Protein 6ULP (pdb70)

Organism: Homo sapiens (NCBI:txid9606)

Radius of gyration: 22.01 Å; Cα contacts (8 Å, |Δi|>4): 225; chains: 3; bounding box: 67×39×40 Å

Sequence (229 aa):
KLSEHLRYCDSILREMLSKKHAAYAWPFYKPVDAEALELHDYHDIIKHPMDLSTVKRKMDGREYPDAQGFAADVRLMFSNCYKYNPPDHEVVAMARKLQDVFEMRFAKMPLSEHLRYCDSILREMLSKKHAAYAWPFYKPVDAEALELHDYHDIIKHPMDLSTVKRKMDGREYPDAQGFAADVRLMFSNCYKYNPPDHEVVAMARKLQDVFEMRFAKMPWQWKYGLKIC

Nearest PDB structures (foldseek):
  6ulp-assembly1_A  TM=1.009E+00  e=1.998E-18  Homo sapiens
  3s92-assembly1_A  TM=9.943E-01  e=1.664E-17  Homo sapiens
  7q5o-assembly1_A  TM=9.947E-01  e=6.896E-16  Homo sapiens
  4uyg-assembly2_C  TM=9.954E-01  e=1.223E-15  Homo sapiens
  8cv7-assembly1_A  TM=9.948E-01  e=1.452E-15  Homo sapiens

Foldseek 3Di:
DDDPQVVLVVVLLVVLPDPPLCVQQVVQADWDPCVVVVVVCLCVFLVDTAGSVNLVVCSVVVVDPGVVSSVVRLVSNLVSVPRPDDCPDVSNVSSVVSVVSSVVSNVPDD/DDPQVVLVVVLLPVLVDPPLCVLQVVQADWDDCVVVVPPCLCVFLVDTAGSPNLVCCSVVVVQPGVVSSVVRLVSNLVSQPRPDDCPDVNNVSSCVSVVSSCVSNVPGD/DQPVDDDDPD

Secondary structure (DSSP, 8-state):
---HHHHHHHHHHHHHTSGGGHHHHGGGSS---TTTTT-TTHHHH-SS---HHHHHHHHHTT---SHHHHHHHHHHHHHHHHHHS-TT-HHHHHHHHHHHHHHHHHHS--/--HHHHHHHHHHHHHTSSTTHHHHGGGSS---TTTTT-TTHHHH-SS---HHHHHHHHHTT--SSHHHHHHHHHHHHHHHHHHS-TTSHHHHHHHHHHHHHHHHHTS--/----------

B-factor: mean 110.06, std 27.24, range [65.99, 227.89]

GO terms:
  GO:0000785 chromatin (C, IDA)
  GO:0045944 positive regulation of transcription by RNA polymerase II (P, IDA)
  GO:0140566 histone reader activity (F, IDA)
  GO:0062072 histone H3K9me2/3 reader activity (F, IDA)
  GO:0035987 endodermal cell differentiation (P, IDA)
  GO:0140673 transcription elongation-coupled chromatin remodeling (P, IDA)
  GO:0106222 lncRNA binding (F, IDA)
  GO:0140017 histone H3K18cr reader activity (F, IDA)
  GO:0140019 histone H3K9cr reader activity (F, IDA)
  GO:0140038 histone H3K27cr reader activity (F, IDA)
  GO:0071168 protein localization to chromatin (P, IDA)
  GO:0140693 molecular condensate scaffold activity (F, IDA)
  GO:0005694 chromosome (C, EXP)
  GO:0005515 protein binding (F, IPI)
  GO:0005654 nucleoplasm (C, IDA)
  GO:0005634 nucleus (C, IDA)

Solvent-accessible surface area: 13464 Å² total

Structure (mmCIF, N/CA/C/O backbone):
data_6ULP
#
_entry.id   6ULP
#
_cell.length_a   97.568
_cell.length_b   97.568
_cell.length_c   77.748
_cell.angle_alpha   90.000
_cell.angle_beta   90.000
_cell.angle_gamma   90.000
#
_symmetry.space_group_name_H-M   'I 4'
#
loop_
_entity.id
_entity.type
_entity.pdbx_description
1 polymer 'Bromodomain-containing protein 3'
2 polymer 'Cyclic peptide 3.2_3'
#
loop_
_atom_site.group_PDB
_atom_site.id
_atom_site.type_symbol
_atom_site.label_atom_id
_atom_site.label_alt_id
_atom_site.label_comp_id
_atom_site.label_asym_id
_atom_site.label_entity_id
_atom_site.label_seq_id
_atom_site.pdbx_PDB_ins_code
_atom_site.Cartn_x
_atom_site.Cartn_y
_atom_site.Cartn_z
_atom_site.occupancy
_atom_site.B_iso_or_equiv
_atom_site.auth_seq_id
_atom_site.auth_comp_id
_atom_site.auth_asym_id
_atom_site.auth_atom_id
_atom_site.pdbx_PDB_model_num
ATOM 1 N N . LYS A 1 7 ? -15.15158 49.30949 22.36642 1.000 125.45225 307 LYS A N 1
ATOM 2 C CA . LYS A 1 7 ? -14.61025 49.86206 21.13067 1.000 131.31759 307 LYS A CA 1
ATOM 3 C C . LYS A 1 7 ? -14.92130 48.93798 19.95757 1.000 129.92245 307 LYS A C 1
ATOM 4 O O . LYS A 1 7 ? -15.16955 49.39656 18.84325 1.000 131.50468 307 LYS A O 1
ATOM 10 N N . LEU A 1 8 ? -14.90932 47.63396 20.21751 1.000 131.53692 308 LEU A N 1
ATOM 11 C CA . LEU A 1 8 ? -15.25385 46.62673 19.22539 1.000 127.26024 308 LEU A CA 1
ATOM 12 C C . LEU A 1 8 ? -16.61306 46.02352 19.55211 1.000 128.88337 308 LEU A C 1
ATOM 13 O O . LEU A 1 8 ? -16.90332 45.71282 20.71181 1.000 135.86650 308 LEU A O 1
ATOM 18 N N . SER A 1 9 ? -17.44501 45.86660 18.52503 1.000 119.63065 309 SER A N 1
ATOM 19 C CA . SER A 1 9 ? -18.74824 45.24477 18.69743 1.000 119.42636 309 SER A CA 1
ATOM 20 C C . SER A 1 9 ? -18.58950 43.77313 19.07657 1.000 122.10696 309 SER A C 1
ATOM 21 O O . SER A 1 9 ? -17.50876 43.18655 18.97068 1.000 120.48372 309 SER A O 1
ATOM 24 N N . GLU A 1 10 ? -19.69573 43.16857 19.51805 1.000 121.59280 310 GLU A N 1
ATOM 25 C CA . GLU A 1 10 ? -19.64450 41.77019 19.93260 1.000 126.70410 310 GLU A CA 1
ATOM 26 C C . GLU A 1 10 ? -19.31907 40.85689 18.75886 1.000 119.31000 310 GLU A C 1
ATOM 27 O O . GLU A 1 10 ? -18.57166 39.88308 18.90824 1.000 109.80682 310 GLU A O 1
ATOM 33 N N . HIS A 1 11 ? -19.87123 41.15634 17.58198 1.000 110.69272 311 HIS A N 1
ATOM 34 C CA . HIS A 1 11 ? -19.55336 40.37320 16.39385 1.000 118.04485 311 HIS A CA 1
ATOM 35 C C . HIS A 1 11 ? -18.07942 40.50711 16.03796 1.000 114.28208 311 HIS A C 1
ATOM 36 O O . HIS A 1 11 ? -17.39047 39.50898 15.79656 1.000 98.65490 311 HIS A O 1
ATOM 43 N N . LEU A 1 12 ? -17.57813 41.74306 15.99993 1.000 98.03263 312 LEU A N 1
ATOM 44 C CA . LEU A 1 12 ? -16.18813 41.97290 15.63187 1.000 94.70752 312 LEU A CA 1
ATOM 45 C C . LEU A 1 12 ? -15.21240 41.51502 16.70986 1.000 96.45062 312 LEU A C 1
ATOM 46 O O . LEU A 1 12 ? -14.04658 41.25519 16.39423 1.000 93.71015 312 LEU A O 1
ATOM 51 N N . ARG A 1 13 ? -15.64902 41.41899 17.96998 1.000 101.39657 313 ARG A N 1
ATOM 52 C CA . ARG A 1 13 ? -14.81965 40.76893 18.98155 1.000 103.91255 313 ARG A CA 1
ATOM 53 C C . ARG A 1 13 ? -14.53131 39.32598 18.59429 1.000 101.94080 313 ARG A C 1
ATOM 54 O O . ARG A 1 13 ? -13.38582 38.86524 18.66109 1.000 101.04491 313 ARG A O 1
ATOM 62 N N . TYR A 1 14 ? -15.57254 38.59365 18.19396 1.000 102.12626 314 TYR A N 1
ATOM 63 C CA . TYR A 1 14 ? -15.39059 37.21988 17.74518 1.000 112.70835 314 TYR A CA 1
ATOM 64 C C . TYR A 1 14 ? -14.53856 37.16205 16.48532 1.000 95.98974 314 TYR A C 1
ATOM 65 O O . TYR A 1 14 ? -13.77537 36.20866 16.29447 1.000 95.70208 314 TYR A O 1
ATOM 74 N N . CYS A 1 15 ? -14.65224 38.17173 15.61916 1.000 91.51669 315 CYS A N 1
ATOM 75 C CA . CYS A 1 15 ? -13.82611 38.21870 14.41713 1.000 86.34776 315 CYS A CA 1
ATOM 76 C C . CYS A 1 15 ? -12.34915 38.33543 14.77166 1.000 91.43930 315 CYS A C 1
ATOM 77 O O . CYS A 1 15 ? -11.50743 37.61942 14.21715 1.000 96.52148 315 CYS A O 1
ATOM 80 N N . ASP A 1 16 ? -12.01431 39.24530 15.69103 1.000 93.93214 316 ASP A N 1
ATOM 81 C CA . ASP A 1 16 ? -10.62332 39.39891 16.10487 1.000 96.38531 316 ASP A CA 1
ATOM 82 C C . AS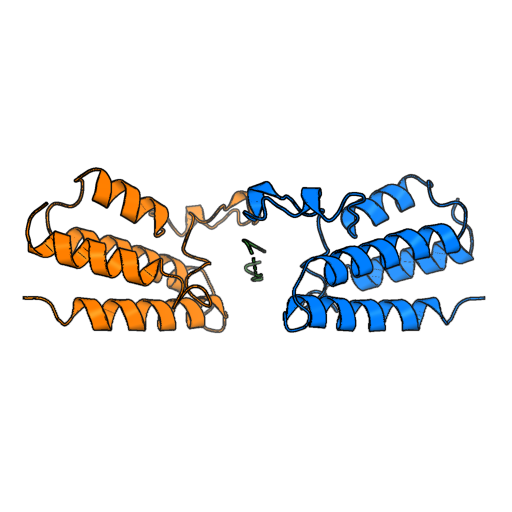P A 1 16 ? -10.09035 38.11825 16.73396 1.000 97.81325 316 ASP A C 1
ATOM 83 O O . ASP A 1 16 ? -8.92060 37.76468 16.54369 1.000 98.86581 316 ASP A O 1
ATOM 88 N N . SER A 1 17 ? -10.93209 37.41260 17.49400 1.000 103.26602 317 SER A N 1
ATOM 89 C CA . SER A 1 17 ? -10.52396 36.12419 18.04289 1.000 103.29235 317 SER A CA 1
ATOM 90 C C . SER A 1 17 ? -10.31145 35.09293 16.94319 1.000 90.82347 317 SER A C 1
ATOM 91 O O . SER A 1 17 ? -9.42483 34.23912 17.05781 1.000 90.60523 317 SER A O 1
ATOM 94 N N . ILE A 1 18 ? -11.10960 35.15753 15.87599 1.000 91.03638 318 ILE A N 1
ATOM 95 C CA . ILE A 1 18 ? -10.90027 34.27689 14.73087 1.000 92.66918 318 ILE A CA 1
ATOM 96 C C . ILE A 1 18 ? -9.59852 34.63160 14.02536 1.000 82.61664 318 ILE A C 1
ATOM 97 O O . ILE A 1 18 ? -8.80674 33.75313 13.66334 1.000 83.07651 318 ILE A O 1
ATOM 102 N N . LEU A 1 19 ? -9.36475 35.92724 13.81221 1.000 78.13098 319 LEU A N 1
ATOM 103 C CA . LEU A 1 19 ? -8.10837 36.37063 13.21846 1.000 84.60089 319 LEU A CA 1
ATOM 104 C C . LEU A 1 19 ? -6.91217 35.92761 14.05306 1.000 87.73048 319 LEU A C 1
ATOM 105 O O . LEU A 1 19 ? -5.85439 35.59050 13.50779 1.000 83.18831 319 LEU A O 1
ATOM 110 N N . ARG A 1 20 ? -7.06095 35.92448 15.37918 1.000 93.60334 320 ARG A N 1
ATOM 111 C CA . ARG A 1 20 ? -5.96553 35.51532 16.25221 1.000 100.53478 320 ARG A CA 1
ATOM 112 C C . ARG A 1 20 ? -5.62300 34.03940 16.08316 1.000 98.69036 320 ARG A C 1
ATOM 113 O O . ARG A 1 20 ? -4.44239 33.67329 16.04774 1.000 110.57261 320 ARG A O 1
ATOM 121 N N . GLU A 1 21 ? -6.63533 33.17510 15.98597 1.000 83.70266 321 GLU A N 1
ATOM 122 C CA . GLU A 1 21 ? -6.36301 31.74834 15.83875 1.000 93.46902 321 GLU A CA 1
ATOM 123 C C . GLU A 1 21 ? -5.68591 31.43875 14.50862 1.000 97.03047 321 GLU A C 1
ATOM 124 O O . GLU A 1 21 ? -4.78677 30.59244 14.44912 1.000 108.47320 321 GLU A O 1
ATOM 130 N N . MET A 1 22 ? -6.10070 32.10890 13.43113 1.000 102.76292 322 MET A N 1
ATOM 131 C CA . MET A 1 22 ? -5.48178 31.87060 12.13161 1.000 90.05972 322 MET A CA 1
ATOM 132 C C . MET A 1 22 ? -4.00552 32.24716 12.11347 1.000 91.18953 322 MET A C 1
ATOM 133 O O . MET A 1 22 ? -3.25594 31.72584 11.28083 1.000 100.96741 322 MET A O 1
ATOM 138 N N . LEU A 1 23 ? -3.57160 33.13704 13.00442 1.000 84.09300 323 LEU A N 1
ATOM 139 C CA . LEU A 1 23 ? -2.18347 33.57120 13.06558 1.000 98.68652 323 LEU A CA 1
ATOM 140 C C . LEU A 1 23 ? -1.39387 32.89183 14.17700 1.000 113.40615 323 LEU A C 1
ATOM 141 O O . LEU A 1 23 ? -0.24037 33.26226 14.41809 1.000 118.60499 323 LEU A O 1
ATOM 146 N N . SER A 1 24 ? -1.98099 31.91176 14.85547 1.000 119.79985 324 SER A N 1
ATOM 147 C CA . SER A 1 24 ? -1.31607 31.27692 15.97989 1.000 116.50997 324 SER A CA 1
ATOM 148 C C . SER A 1 24 ? -0.34371 30.20605 15.48748 1.000 124.61931 324 SER A C 1
ATOM 149 O O . SER A 1 24 ? -0.31484 29.84679 14.30779 1.000 118.96893 324 SER A O 1
ATOM 152 N N . LYS A 1 25 ? 0.47410 29.70254 16.41640 1.000 111.06805 325 LYS A N 1
ATOM 153 C CA . LYS A 1 25 ? 1.35683 28.57987 16.11746 1.000 114.73526 325 LYS A CA 1
ATOM 154 C C . LYS A 1 25 ? 0.58541 27.35633 15.64004 1.000 112.96439 325 LYS A C 1
ATOM 155 O O . LYS A 1 25 ? 1.16312 26.50045 14.96097 1.000 114.57499 325 LYS A O 1
ATOM 161 N N . LYS A 1 26 ? -0.69775 27.25193 15.99665 1.000 120.65155 326 LYS A N 1
ATOM 162 C CA . LYS A 1 26 ? -1.47392 26.04885 15.71155 1.000 123.41400 326 LYS A CA 1
ATOM 163 C C . LYS A 1 26 ? -1.51324 25.75200 14.21634 1.000 121.44391 326 LYS A C 1
ATOM 164 O O . LYS A 1 26 ? -1.24748 24.62291 13.78859 1.000 108.26714 326 LYS A O 1
ATOM 170 N N . HIS A 1 27 ? -1.84558 26.75570 13.40439 1.000 116.24673 327 HIS A N 1
ATOM 171 C CA . HIS A 1 27 ? -2.04470 26.57941 11.97181 1.000 111.18531 327 HIS A CA 1
ATOM 172 C C . HIS A 1 27 ? -0.85274 27.06349 11.15087 1.000 97.02943 327 HIS A C 1
ATOM 173 O O . HIS A 1 27 ? -0.98381 27.25944 9.93824 1.000 93.92889 327 HIS A O 1
ATOM 180 N N . ALA A 1 28 ? 0.30652 27.25338 11.78643 1.000 101.50234 328 ALA A N 1
ATOM 181 C CA . ALA A 1 28 ? 1.45983 27.83017 11.10288 1.000 102.58693 328 ALA A CA 1
ATOM 182 C C . ALA A 1 28 ? 1.96502 26.96820 9.95305 1.000 104.02157 328 ALA A C 1
ATOM 183 O O . ALA A 1 28 ? 2.64949 27.48580 9.06340 1.000 103.88231 328 ALA A O 1
ATOM 185 N N . ALA A 1 29 ? 1.65383 25.67036 9.94996 1.000 112.36094 329 ALA A N 1
ATOM 186 C CA . ALA A 1 29 ? 2.17371 24.79382 8.90615 1.000 108.72232 329 ALA A CA 1
ATOM 187 C C . ALA A 1 29 ? 1.61167 25.15109 7.53580 1.000 104.00270 329 ALA A C 1
ATOM 188 O O . ALA A 1 29 ? 2.28521 24.94588 6.52031 1.000 106.08562 329 ALA A O 1
ATOM 190 N N . TYR A 1 30 ? 0.39268 25.69144 7.48492 1.000 98.39961 330 TYR A N 1
ATOM 191 C CA . TYR A 1 30 ? -0.24589 26.03985 6.22415 1.000 94.43856 330 TYR A CA 1
ATOM 192 C C . TYR A 1 30 ? -0.70672 27.48868 6.13870 1.000 91.05411 330 TYR A C 1
ATOM 193 O O . TYR A 1 30 ? -1.17034 27.90286 5.06977 1.000 86.98917 330 TYR A O 1
ATOM 202 N N . ALA A 1 31 ? -0.59838 28.26678 7.21378 1.000 89.33360 331 ALA A N 1
ATOM 203 C CA . ALA A 1 31 ? -0.98992 29.67011 7.19984 1.000 85.80833 331 ALA A CA 1
ATOM 204 C C . ALA A 1 31 ? 0.13817 30.59776 6.76910 1.000 87.30212 331 ALA A C 1
ATOM 205 O O . ALA A 1 31 ? -0.12060 31.77268 6.48572 1.000 84.90608 331 ALA A O 1
ATOM 207 N N . TRP A 1 32 ? 1.37416 30.10199 6.72402 1.000 91.83153 332 TRP A N 1
ATOM 208 C CA . TRP A 1 32 ? 2.51316 30.96868 6.44251 1.000 108.68103 332 TRP A CA 1
ATOM 209 C C . TRP A 1 32 ? 2.48417 31.65883 5.07611 1.000 92.42218 332 TRP A C 1
ATOM 210 O O . TRP A 1 32 ? 3.04035 32.76712 4.98650 1.000 93.16245 332 TRP A O 1
ATOM 221 N N . PRO A 1 33 ? 1.90720 31.10295 4.00013 1.000 90.88006 333 PRO A N 1
ATOM 222 C CA . PRO A 1 33 ? 1.87691 31.87040 2.74389 1.000 97.36084 333 PRO A CA 1
ATOM 223 C C . PRO A 1 33 ? 1.08319 33.15297 2.85138 1.000 86.16142 333 PRO A C 1
ATOM 224 O O . PRO A 1 33 ? 1.31844 34.08313 2.07011 1.000 90.52336 333 PRO A O 1
ATOM 228 N N . PHE A 1 34 ? 0.14904 33.22830 3.79684 1.000 83.25683 334 PHE A N 1
ATOM 229 C CA . PHE A 1 34 ? -0.75477 34.35960 3.93786 1.000 84.93990 334 PHE A CA 1
ATOM 230 C C . PHE A 1 34 ? -0.41448 35.23960 5.13630 1.000 81.13895 334 PHE A C 1
ATOM 231 O O . PHE A 1 34 ? -1.24099 36.05573 5.55168 1.000 79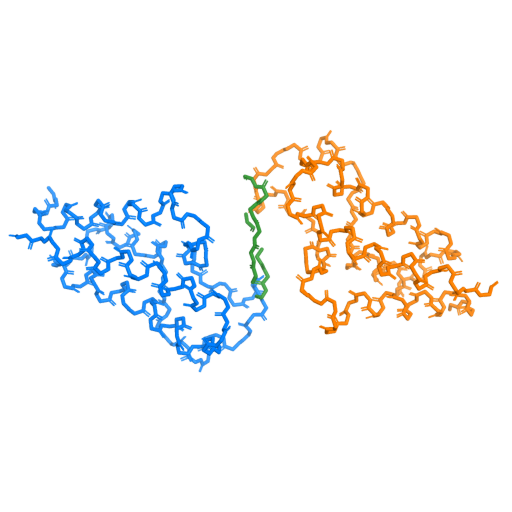.19383 334 PHE A O 1
ATOM 239 N N . TYR A 1 35 ? 0.78847 35.09977 5.69692 1.000 90.76304 335 TYR A N 1
ATOM 240 C CA . TYR A 1 35 ? 1.15462 35.91010 6.85521 1.000 86.69092 335 TYR A CA 1
ATOM 241 C C . TYR A 1 35 ? 1.40093 37.36194 6.46451 1.000 94.83241 335 TYR A C 1
ATOM 242 O O . TYR A 1 35 ? 0.86104 38.28178 7.08937 1.000 97.39080 335 TYR A O 1
ATOM 251 N N . LYS A 1 36 ? 2.20738 37.58744 5.43653 1.000 110.99605 336 LYS A N 1
ATOM 252 C CA . LYS A 1 36 ? 2.57325 38.91724 4.98124 1.000 90.65690 336 LYS A CA 1
ATOM 253 C C . LYS A 1 36 ? 2.02977 39.15902 3.57896 1.000 95.87933 336 LYS A C 1
ATOM 254 O O . LYS A 1 36 ? 1.70047 38.20666 2.86201 1.000 87.26045 336 LYS A O 1
ATOM 260 N N . PRO A 1 37 ? 1.90749 40.41949 3.15611 1.000 100.31883 337 PRO A N 1
ATOM 261 C CA . PRO A 1 37 ? 1.46709 40.68170 1.78221 1.000 91.64734 337 PRO A CA 1
ATOM 262 C C . PRO A 1 37 ? 2.47209 40.12904 0.78433 1.000 91.87621 337 PRO A C 1
ATOM 263 O O . PRO A 1 37 ? 3.67186 40.04777 1.05695 1.000 115.66732 337 PRO A O 1
ATOM 267 N N . VAL A 1 38 ? 1.96807 39.74453 -0.38537 1.000 91.05426 338 VAL A N 1
ATOM 268 C CA . VAL A 1 38 ? 2.82009 39.13514 -1.40195 1.000 94.50734 338 VAL A CA 1
ATOM 269 C C . VAL A 1 38 ? 3.78686 40.19172 -1.92786 1.000 99.23693 338 VAL A C 1
ATOM 270 O O . VAL A 1 38 ? 3.37579 41.17121 -2.55601 1.000 111.54615 338 VAL A O 1
ATOM 274 N N . ASP A 1 39 ? 5.07583 39.99206 -1.66616 1.000 105.88501 339 ASP A N 1
ATOM 275 C CA . ASP A 1 39 ? 6.13292 40.85860 -2.18017 1.000 122.49256 339 ASP A CA 1
ATOM 276 C C . ASP A 1 39 ? 6.55006 40.27151 -3.52195 1.000 122.50742 339 ASP A C 1
ATOM 277 O O . ASP A 1 39 ? 7.30281 39.29657 -3.57834 1.000 124.46426 339 ASP A O 1
ATOM 282 N N . ALA A 1 40 ? 6.04944 40.86271 -4.60932 1.000 120.13194 340 ALA A N 1
ATOM 283 C CA . ALA A 1 40 ? 6.27879 40.29583 -5.93415 1.000 123.29019 340 ALA A CA 1
ATOM 284 C C . ALA A 1 40 ? 7.75958 40.22538 -6.28332 1.000 134.13431 340 ALA A C 1
ATOM 285 O O . ALA A 1 40 ? 8.17830 39.32260 -7.01675 1.000 145.26729 340 ALA A O 1
ATOM 287 N N . GLU A 1 41 ? 8.56564 41.16079 -5.78029 1.000 126.63037 341 GLU A N 1
ATOM 288 C CA . GLU A 1 41 ? 9.99200 41.13664 -6.08590 1.000 142.22897 341 GLU A CA 1
ATOM 289 C C . GLU A 1 41 ? 10.76496 40.20321 -5.15758 1.000 140.33690 341 GLU A C 1
ATOM 290 O O . GLU A 1 41 ? 11.67733 39.50012 -5.60599 1.000 140.23424 341 GLU A O 1
ATOM 296 N N . ALA A 1 42 ? 10.42171 40.18176 -3.86562 1.000 139.35933 342 ALA A N 1
ATOM 297 C CA . ALA A 1 42 ? 11.14634 39.34490 -2.91206 1.000 143.10024 342 ALA A CA 1
ATOM 298 C C . ALA A 1 42 ? 10.94473 37.85168 -3.14623 1.000 150.17696 342 ALA A C 1
ATOM 299 O O . ALA A 1 42 ? 11.80300 37.05678 -2.74837 1.000 151.59999 342 ALA A O 1
ATOM 301 N N . LEU A 1 43 ? 9.84443 37.45135 -3.77969 1.000 142.90751 343 LEU A N 1
ATOM 302 C CA . LEU A 1 43 ? 9.58396 36.05140 -4.08946 1.000 136.52092 343 LEU A CA 1
ATOM 303 C C . LEU A 1 43 ? 9.77287 35.73273 -5.56434 1.000 149.92857 343 LEU A C 1
ATOM 304 O O . LEU A 1 43 ? 9.56210 34.58354 -5.96812 1.000 159.77158 343 LEU A O 1
ATOM 309 N N . GLU A 1 44 ? 10.15889 36.72117 -6.37220 1.000 154.85054 344 GLU A N 1
ATOM 310 C CA . GLU A 1 44 ? 10.39069 36.54894 -7.80663 1.000 158.53356 344 GLU A CA 1
ATOM 311 C C . GLU A 1 44 ? 9.13233 36.06089 -8.52029 1.000 153.88269 344 GLU A C 1
ATOM 312 O O . GLU A 1 44 ? 9.18616 35.19540 -9.39627 1.000 155.98449 344 GLU A O 1
ATOM 318 N N . LEU A 1 45 ? 7.98832 36.62446 -8.14106 1.000 151.29695 345 LEU A N 1
ATOM 319 C CA . LEU A 1 45 ? 6.72051 36.40208 -8.83068 1.000 150.84047 345 LEU A CA 1
ATOM 320 C C . LEU A 1 45 ? 6.34939 37.72640 -9.49282 1.000 158.77687 345 LEU A C 1
ATOM 321 O O . LEU A 1 45 ? 5.57494 38.52147 -8.95962 1.000 168.06584 345 LEU A O 1
ATOM 326 N N . HIS A 1 46 ? 6.91053 37.95296 -10.68108 1.000 155.04883 346 HIS A N 1
ATOM 327 C CA . HIS A 1 46 ? 6.78399 39.23490 -11.36356 1.000 136.49893 346 HIS A CA 1
ATOM 328 C C . HIS A 1 46 ? 5.40358 39.47194 -11.96310 1.000 133.71982 346 HIS A C 1
ATOM 329 O O . HIS A 1 46 ? 5.13251 40.58847 -12.41758 1.000 135.71418 346 HIS A O 1
ATOM 336 N N . ASP A 1 47 ? 4.53193 38.46591 -11.97770 1.000 130.15462 347 ASP A N 1
ATOM 337 C CA . ASP A 1 47 ? 3.22263 38.57553 -12.60611 1.000 135.14120 347 ASP A CA 1
ATOM 338 C C . ASP A 1 47 ? 2.07175 38.64291 -11.61156 1.000 128.40815 347 ASP A C 1
ATOM 339 O O . ASP A 1 47 ? 0.91193 38.68257 -12.03561 1.000 132.50895 347 ASP A O 1
ATOM 344 N N . TYR A 1 48 ? 2.35413 38.64264 -10.30646 1.000 116.04450 348 TYR A N 1
ATOM 345 C CA . TYR A 1 48 ? 1.28111 38.58751 -9.31753 1.000 111.95021 348 TYR A CA 1
ATOM 346 C C . TYR A 1 48 ? 0.36143 39.79933 -9.41781 1.000 107.74191 348 TYR A C 1
ATOM 347 O O . TYR A 1 48 ? -0.86039 39.67118 -9.28312 1.000 104.12563 348 TYR A O 1
ATOM 356 N N . HIS A 1 49 ? 0.92297 40.98106 -9.66299 1.000 111.25183 349 HIS A N 1
ATOM 357 C CA . HIS A 1 49 ? 0.12181 42.19493 -9.74262 1.000 113.15703 349 HIS A CA 1
ATOM 358 C C . HIS A 1 49 ? -0.46144 42.43700 -11.12763 1.000 115.34290 349 HIS A C 1
ATOM 359 O O . HIS A 1 49 ? -1.29037 43.34022 -11.28380 1.000 115.62062 349 HIS A O 1
ATOM 366 N N . ASP A 1 50 ? -0.05579 41.65862 -12.12999 1.000 119.46503 350 ASP A N 1
ATOM 367 C CA . ASP A 1 50 ? -0.69803 41.71026 -13.43570 1.000 133.11725 350 ASP A CA 1
ATOM 368 C C . ASP A 1 50 ? -1.96679 40.87296 -13.49408 1.000 132.22828 350 ASP A C 1
ATOM 369 O O . ASP A 1 50 ? -2.75186 41.02748 -14.43575 1.000 123.76158 350 ASP A O 1
ATOM 374 N N . ILE A 1 51 ? -2.18072 39.99526 -12.51279 1.000 137.36286 351 ILE A N 1
ATOM 375 C CA . ILE A 1 51 ? -3.36861 39.15966 -12.43920 1.000 142.84747 351 ILE A CA 1
ATOM 376 C C . ILE A 1 51 ? -4.17929 39.44748 -11.18291 1.000 127.63746 351 ILE A C 1
ATOM 377 O O . ILE A 1 51 ? -5.41506 39.46464 -11.22448 1.000 130.83991 351 ILE A O 1
ATOM 382 N N . ILE A 1 52 ? -3.50742 39.70257 -10.06465 1.000 101.65893 352 ILE A N 1
ATOM 383 C CA . ILE A 1 52 ? -4.15783 40.02134 -8.79996 1.000 96.30201 352 ILE A CA 1
ATOM 384 C C . ILE A 1 52 ? -4.06625 41.53300 -8.62851 1.000 97.72920 352 ILE A C 1
ATOM 385 O O . ILE A 1 52 ? -3.01443 42.06997 -8.27033 1.000 99.05725 352 ILE A O 1
ATOM 390 N N . LYS A 1 53 ? -5.17386 42.22454 -8.89055 1.000 98.14210 353 LYS A N 1
ATOM 391 C CA . LYS A 1 53 ? -5.21619 43.67827 -8.81908 1.000 111.29297 353 LYS A CA 1
ATOM 392 C C . LYS A 1 53 ? -5.68725 44.20258 -7.46835 1.000 104.34096 353 LYS A C 1
ATOM 393 O O . LYS A 1 53 ? -5.59401 45.41033 -7.22497 1.000 115.35594 353 LYS A O 1
ATOM 399 N N . HIS A 1 54 ? -6.18666 43.33582 -6.59000 1.000 98.64703 354 HIS A N 1
ATOM 400 C CA . HIS A 1 54 ? -6.58023 43.71232 -5.23264 1.000 97.29285 354 HIS A CA 1
ATOM 401 C C . HIS A 1 54 ? -5.91597 42.73447 -4.27248 1.000 85.15034 354 HIS A C 1
ATOM 402 O O . HIS A 1 54 ? -6.54987 41.78607 -3.79178 1.000 81.84651 354 HIS A O 1
ATOM 409 N N . PRO A 1 55 ? -4.63498 42.93565 -3.97088 1.000 86.45090 355 PRO A N 1
ATOM 410 C CA . PRO A 1 55 ? -3.94601 42.03112 -3.04489 1.000 84.10765 355 PRO A CA 1
ATOM 411 C C . PRO A 1 55 ? -4.47955 42.15347 -1.62766 1.000 81.20964 355 PRO A C 1
ATOM 412 O O . PRO A 1 55 ? -4.95497 43.20916 -1.20211 1.000 89.37168 355 PRO A O 1
ATOM 416 N N . MET A 1 56 ? -4.39536 41.04473 -0.89617 1.000 78.68464 356 MET A N 1
ATOM 417 C CA . MET A 1 56 ? -4.85735 40.99585 0.48228 1.000 76.52514 356 MET A CA 1
ATOM 418 C C . MET A 1 56 ? -4.14125 39.86174 1.19843 1.000 75.66849 356 MET A C 1
ATOM 419 O O . MET A 1 56 ? -3.9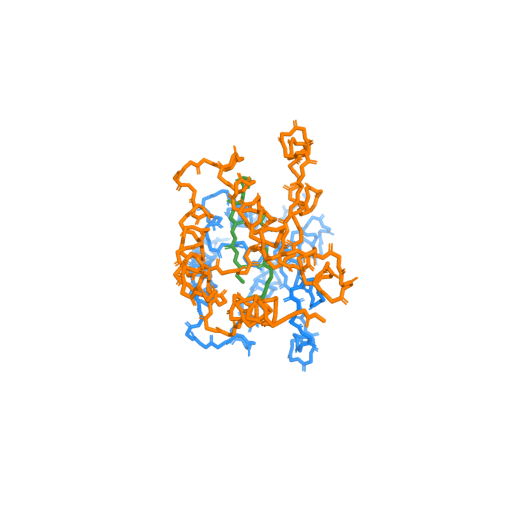1889 38.79814 0.61525 1.000 102.11113 356 MET A O 1
ATOM 424 N N . ASP A 1 57 ? -3.78454 40.09818 2.45911 1.000 75.94231 357 ASP A N 1
ATOM 425 C CA . ASP A 1 57 ? -3.14577 39.08244 3.28161 1.000 86.87682 357 ASP A CA 1
ATOM 426 C C . ASP A 1 57 ? -3.44206 39.37583 4.74473 1.000 84.35790 357 ASP A C 1
ATOM 427 O O . ASP A 1 57 ? -3.87722 40.47341 5.10161 1.000 88.90436 357 ASP A O 1
ATOM 432 N N . LEU A 1 58 ? -3.20124 38.36857 5.59052 1.000 80.99551 358 LEU A N 1
ATOM 433 C CA . LEU A 1 58 ? -3.56685 38.46760 7.00135 1.000 76.36182 358 LEU A CA 1
ATOM 434 C C . LEU A 1 58 ? -2.89450 39.65076 7.68596 1.000 91.95405 358 LEU A C 1
ATOM 435 O O . LEU A 1 58 ? -3.46736 40.23287 8.61456 1.000 97.71789 358 LEU A O 1
ATOM 440 N N . SER A 1 59 ? -1.68210 40.01264 7.25976 1.000 88.95118 359 SER A N 1
ATOM 441 C CA . SER A 1 59 ? -1.04161 41.21102 7.79389 1.000 85.36885 359 SER A CA 1
ATOM 442 C C . SER A 1 59 ? -1.88465 42.44785 7.51363 1.000 85.09435 359 SER A C 1
ATOM 443 O O . SER A 1 59 ? -2.11747 43.27322 8.40426 1.000 87.27891 359 SER A O 1
ATOM 446 N N . THR A 1 60 ? -2.34159 42.59513 6.26846 1.000 83.19935 360 THR A N 1
ATOM 447 C CA . THR A 1 60 ? -3.19160 43.72560 5.91181 1.000 83.94397 360 THR A CA 1
ATOM 448 C C . THR A 1 60 ? -4.51981 43.67955 6.65886 1.000 91.64322 360 THR A C 1
ATOM 449 O O . THR A 1 60 ? -5.06123 44.72287 7.04323 1.000 97.30860 360 THR A O 1
ATOM 453 N N . VAL A 1 61 ? -5.05437 42.47709 6.88446 1.000 85.49197 361 VAL A N 1
ATOM 454 C CA . VAL A 1 61 ? -6.36230 42.35363 7.52185 1.000 82.02561 361 VAL A CA 1
ATOM 455 C C . VAL A 1 61 ? -6.29700 42.76436 8.98881 1.000 94.81971 361 VAL A C 1
ATOM 456 O O . VAL A 1 61 ? -7.20273 43.43715 9.49632 1.000 82.25800 361 VAL A O 1
ATOM 460 N N . LYS A 1 62 ? -5.23229 42.37479 9.69545 1.000 82.55587 362 LYS A N 1
ATOM 461 C CA . LYS A 1 62 ? -5.11936 42.75651 11.10046 1.000 86.19246 362 LYS A CA 1
ATOM 462 C C . LYS A 1 62 ? -4.90704 44.25699 11.24801 1.000 96.64426 362 LYS A C 1
ATOM 463 O O . LYS A 1 62 ? -5.41216 44.87148 12.19495 1.000 101.10184 362 LYS A O 1
ATOM 469 N N . ARG A 1 63 ? -4.15569 44.86073 10.32495 1.000 94.77276 363 ARG A N 1
ATOM 470 C CA . ARG A 1 63 ? -3.96013 46.30581 10.35671 1.000 96.85895 363 ARG A CA 1
ATOM 471 C C . ARG A 1 63 ? -5.28496 47.04284 10.20293 1.000 105.56612 363 ARG A C 1
ATOM 472 O O . ARG A 1 63 ? -5.53593 48.03568 10.89626 1.000 125.44649 363 ARG A O 1
ATOM 480 N N . LYS A 1 64 ? -6.14602 46.57280 9.29690 1.000 108.91817 364 LYS A N 1
ATOM 481 C CA . LYS A 1 64 ? -7.45109 47.20145 9.12350 1.000 107.46273 364 LYS A CA 1
ATOM 482 C C . LYS A 1 64 ? -8.35621 46.95809 10.32509 1.000 103.13049 364 LYS A C 1
ATOM 483 O O . LYS A 1 64 ? -9.18726 47.81176 10.65555 1.000 105.63673 364 LYS A O 1
ATOM 489 N N . MET A 1 65 ? -8.21160 45.80826 10.98793 1.000 90.93601 365 MET A N 1
ATOM 490 C CA . MET A 1 65 ? -9.01396 45.52646 12.17465 1.000 95.84128 365 MET A CA 1
ATOM 491 C C . MET A 1 65 ? -8.60721 46.42185 13.33843 1.000 111.65932 365 MET A C 1
ATOM 492 O O . MET A 1 65 ? -9.46154 47.02075 14.00242 1.000 126.41195 365 MET A O 1
ATOM 497 N N . ASP A 1 66 ? -7.30215 46.52163 13.60450 1.000 108.54874 366 ASP A N 1
ATOM 498 C CA . ASP A 1 66 ? -6.83577 47.38843 14.68098 1.000 105.91967 366 ASP A CA 1
ATOM 499 C C . ASP A 1 66 ? -7.08127 48.85553 14.36224 1.000 118.16405 366 ASP A C 1
ATOM 500 O O . ASP A 1 66 ? -7.26078 49.66468 15.27875 1.000 133.61925 366 ASP A O 1
ATOM 505 N N . GLY A 1 67 ? -7.09026 49.21742 13.08284 1.000 119.65790 367 GLY A N 1
ATOM 506 C CA . GLY A 1 67 ? -7.46584 50.55559 12.68571 1.000 111.02624 367 GLY A CA 1
ATOM 507 C C . GLY A 1 67 ? -8.94940 50.83134 12.73414 1.000 111.81298 367 GLY A C 1
ATOM 508 O O . GLY A 1 67 ? -9.38181 51.91785 12.33874 1.000 115.37225 367 GLY A O 1
ATOM 509 N N . ARG A 1 68 ? -9.74032 49.86531 13.21123 1.000 109.19509 368 ARG A N 1
ATOM 510 C CA . ARG A 1 68 ? -11.19241 49.99473 13.33413 1.000 110.30711 368 ARG A CA 1
ATOM 511 C C . ARG A 1 68 ? -11.84425 50.35713 12.00354 1.000 108.52396 368 ARG A C 1
ATOM 512 O O . ARG A 1 68 ? -12.83621 51.08843 11.96185 1.000 118.13997 368 ARG A O 1
ATOM 520 N N . GLU A 1 69 ? -11.29224 49.84175 10.90853 1.000 103.67863 369 GLU A N 1
ATOM 521 C CA . GLU A 1 69 ? -11.77520 50.15450 9.57276 1.000 102.50743 369 GLU A CA 1
ATOM 522 C C . GLU A 1 69 ? -12.86150 49.20188 9.09844 1.000 98.60745 369 GLU A C 1
ATOM 523 O O . GLU A 1 69 ? -13.46479 49.44987 8.04926 1.000 105.13100 369 GLU A O 1
ATOM 529 N N . TYR A 1 70 ? -13.12266 48.12676 9.83892 1.000 96.09601 370 TYR A N 1
ATOM 530 C CA . TYR A 1 70 ? -14.17313 47.18601 9.47781 1.000 95.23239 370 TYR A CA 1
ATOM 531 C C . TYR A 1 70 ? -15.47773 47.58877 10.14872 1.000 102.00035 370 TYR A C 1
ATOM 532 O O . TYR A 1 70 ? -15.55017 47.58569 11.38468 1.000 109.89448 370 TYR A O 1
ATOM 541 N N . PRO A 1 71 ? -16.51975 47.93749 9.39156 1.000 104.71809 371 PRO A N 1
ATOM 542 C CA . PRO A 1 71 ? -17.78875 48.33037 10.01876 1.000 116.41147 371 PRO A CA 1
ATOM 543 C C . PRO A 1 71 ? -18.54193 47.15041 10.61434 1.000 124.54305 371 PRO A C 1
ATOM 544 O O . PRO A 1 71 ? -19.00180 47.21114 11.75895 1.000 130.48692 371 PRO A O 1
ATOM 548 N N . ASP A 1 72 ? -18.67266 46.07239 9.84551 1.000 124.38460 372 ASP A N 1
ATOM 549 C CA . ASP A 1 72 ? -19.39345 44.88144 10.26459 1.000 107.88912 372 ASP A CA 1
ATOM 550 C C . ASP A 1 72 ? -18.54585 43.64986 9.98249 1.000 99.87192 372 ASP A C 1
ATOM 551 O O . ASP A 1 72 ? -17.47126 43.72708 9.38093 1.000 105.74592 372 ASP A O 1
ATOM 556 N N . ALA A 1 73 ? -19.04628 42.49845 10.43319 1.000 91.13941 373 ALA A N 1
ATOM 557 C CA . ALA A 1 73 ? -18.36677 41.23703 10.16412 1.000 83.53118 373 ALA A CA 1
ATOM 558 C C . ALA A 1 73 ? -18.35216 40.89904 8.67948 1.000 85.46147 373 ALA A C 1
ATOM 559 O O . ALA A 1 73 ? -17.47687 40.14857 8.23333 1.000 77.05941 373 ALA A O 1
ATOM 561 N N . GLN A 1 74 ? -19.31122 41.42239 7.91115 1.000 93.49373 374 GLN A N 1
ATOM 562 C CA . GLN A 1 74 ? -19.35777 41.12830 6.48182 1.000 87.78444 374 GLN A CA 1
ATOM 563 C C . GLN A 1 74 ? -18.13623 41.68867 5.76244 1.000 92.73273 374 GLN A C 1
ATOM 564 O O . GLN A 1 74 ? -17.53062 41.00850 4.92418 1.000 90.46401 374 GLN A O 1
ATOM 570 N N . GLY A 1 75 ? -17.76662 42.93394 6.06948 1.000 92.16564 375 GLY A N 1
ATOM 571 C CA . GLY A 1 75 ? -16.57664 43.51455 5.47310 1.000 80.41495 375 GLY A CA 1
ATOM 572 C C . GLY A 1 75 ? -15.30846 42.77516 5.84597 1.000 77.35256 375 GLY A C 1
ATOM 573 O O . GLY A 1 75 ? -14.36341 42.71485 5.05444 1.000 98.36423 375 GLY A O 1
ATOM 574 N N . PHE A 1 76 ? -15.26786 42.20288 7.05082 1.000 77.03222 376 PHE A N 1
ATOM 575 C CA . PHE A 1 76 ? -14.11415 41.40868 7.46012 1.000 76.49177 376 PHE A CA 1
ATOM 576 C C . PHE A 1 76 ? -14.04937 40.10507 6.67532 1.000 74.55198 376 PHE A C 1
ATOM 577 O O . PHE A 1 76 ? -12.98025 39.70373 6.20162 1.000 78.11031 376 PHE A O 1
ATOM 585 N N . ALA A 1 77 ? -15.18929 39.42587 6.53461 1.000 71.48609 377 ALA A N 1
ATOM 586 C CA . ALA A 1 77 ? -15.22658 38.19158 5.76013 1.000 69.37212 377 ALA A CA 1
ATOM 587 C C . ALA A 1 77 ? -14.88749 38.43603 4.29563 1.000 68.81136 377 ALA A C 1
ATOM 588 O O . ALA A 1 77 ? -14.38864 37.53337 3.61360 1.000 73.42682 377 ALA A O 1
ATOM 590 N N . ALA A 1 78 ? -15.17049 39.63747 3.79050 1.000 73.71908 378 ALA A N 1
ATOM 591 C CA . ALA A 1 78 ? -14.87023 39.94793 2.39754 1.000 70.99099 378 ALA A CA 1
ATOM 592 C C . ALA A 1 78 ? -13.37026 39.93017 2.12774 1.000 70.07122 378 ALA A C 1
ATOM 593 O O . ALA A 1 78 ? -12.92387 39.39596 1.10599 1.000 78.84354 378 ALA A O 1
ATOM 595 N N . ASP A 1 79 ? -12.57417 40.50892 3.03010 1.000 70.38036 379 ASP A N 1
ATOM 596 C CA . ASP A 1 79 ? -11.13755 40.60024 2.78521 1.000 70.32888 379 ASP A CA 1
ATOM 597 C C . ASP A 1 79 ? -10.44501 39.25089 2.93686 1.000 83.20363 379 ASP A C 1
ATOM 598 O O . ASP A 1 79 ? -9.51069 38.94432 2.18746 1.000 90.56709 379 ASP A O 1
ATOM 603 N N . VAL A 1 80 ? -10.87436 38.43364 3.90019 1.000 67.48980 380 VAL A N 1
ATOM 604 C CA . VAL A 1 80 ? -10.25910 37.11905 4.06024 1.000 84.67404 380 VAL A CA 1
ATOM 605 C C . VAL A 1 80 ? -10.62496 36.21206 2.89265 1.000 65.98984 380 VAL A C 1
ATOM 606 O O . VAL A 1 80 ? -9.79792 35.42162 2.42211 1.000 79.42831 380 VAL A O 1
ATOM 610 N N . ARG A 1 81 ? -11.86736 36.30009 2.41047 1.000 65.99826 381 ARG A N 1
ATOM 611 C CA . ARG A 1 81 ? -12.24828 35.51248 1.24293 1.000 66.29915 381 ARG A CA 1
ATOM 612 C C . ARG A 1 81 ? -11.59463 36.04497 -0.02531 1.000 73.47010 381 ARG A C 1
ATOM 613 O O . ARG A 1 81 ? -11.27813 35.26579 -0.93135 1.000 68.44600 381 ARG A O 1
ATOM 621 N N . LEU A 1 82 ? -11.39960 37.36269 -0.11584 1.000 80.80186 382 LEU A N 1
ATOM 622 C CA . LEU A 1 82 ? -10.61079 37.91782 -1.21082 1.000 70.30674 382 LEU A CA 1
ATOM 623 C C . LEU A 1 82 ? -9.18733 37.37628 -1.18378 1.000 78.03785 382 LEU A C 1
ATOM 624 O O . LEU A 1 82 ? -8.59991 37.09143 -2.23424 1.000 76.72793 382 LEU A O 1
ATOM 629 N N . MET A 1 83 ? -8.61636 37.23887 0.01477 1.000 70.16273 383 MET A N 1
ATOM 630 C CA . MET A 1 83 ? -7.26576 36.70506 0.15617 1.000 70.01095 383 MET A CA 1
ATOM 631 C C . MET A 1 83 ? -7.16322 35.29723 -0.41819 1.000 77.38562 383 MET A C 1
ATOM 632 O O . MET A 1 83 ? -6.23505 34.98787 -1.17445 1.000 84.57071 383 MET A O 1
ATOM 637 N N . PHE A 1 84 ? -8.11142 34.42697 -0.06511 1.000 69.09033 384 PHE A N 1
ATOM 638 C CA . PHE A 1 84 ? -8.10765 33.06953 -0.59986 1.000 70.10680 384 PHE A CA 1
ATOM 639 C C . PHE A 1 84 ? -8.39922 33.06162 -2.09446 1.000 80.84928 384 PHE A C 1
ATOM 640 O O . PHE A 1 84 ? -7.83283 32.25179 -2.83689 1.000 74.41159 384 PHE A O 1
ATOM 648 N N . SER A 1 85 ? -9.28167 33.95277 -2.55324 1.000 82.23342 385 SER A N 1
ATOM 649 C CA . SER A 1 85 ? -9.59012 34.02021 -3.97746 1.000 74.35284 385 SER A CA 1
ATOM 650 C C . SER A 1 85 ? -8.36849 34.43677 -4.78411 1.000 76.98109 385 SER A C 1
ATOM 651 O O . SER A 1 85 ? -8.15788 33.94971 -5.90081 1.000 90.04947 385 SER A O 1
ATOM 654 N N . ASN A 1 86 ? -7.55206 35.34001 -4.23523 1.000 88.07775 386 ASN A N 1
ATOM 655 C CA . ASN A 1 86 ? -6.30509 35.70770 -4.89778 1.000 79.37835 386 ASN A CA 1
ATOM 656 C C . ASN A 1 86 ? -5.37890 34.50496 -5.01944 1.000 89.68459 386 ASN A C 1
ATOM 657 O O . ASN A 1 86 ? -4.72119 34.31681 -6.04985 1.000 87.95343 386 ASN A O 1
ATOM 662 N N . CYS A 1 87 ? -5.31128 33.68233 -3.97059 1.000 93.81978 387 CYS A N 1
ATOM 663 C CA . CYS A 1 87 ? -4.46563 32.49494 -4.01105 1.000 84.27928 387 CYS A CA 1
ATOM 664 C C . CYS A 1 87 ? -4.98172 31.48579 -5.02931 1.000 84.12134 387 CYS A C 1
ATOM 665 O O . CYS A 1 87 ? -4.19351 30.87308 -5.75892 1.000 102.86597 387 CYS A O 1
ATOM 668 N N . TYR A 1 88 ? -6.30234 31.29478 -5.08868 1.000 88.64311 388 TYR A N 1
ATOM 669 C CA . TYR A 1 88 ? -6.87250 30.34167 -6.03569 1.000 84.69641 388 TYR A CA 1
ATOM 670 C C . TYR A 1 88 ? -6.78683 30.84615 -7.47001 1.000 88.46565 388 TYR A C 1
ATOM 671 O O . TYR A 1 88 ? -6.64633 30.04398 -8.39966 1.000 95.81508 388 TYR A O 1
ATOM 680 N N . LYS A 1 89 ? -6.86989 32.16225 -7.66990 1.000 87.72026 389 LYS A N 1
ATOM 681 C CA . LYS A 1 89 ? -6.90052 32.71777 -9.01765 1.000 91.85472 389 LYS A CA 1
ATOM 682 C C . LYS A 1 89 ? -5.52824 32.68780 -9.67704 1.000 102.25717 389 LYS A C 1
ATOM 683 O O . LYS A 1 89 ? -5.43677 32.56205 -10.90316 1.000 116.78193 389 LYS A O 1
ATOM 689 N N . TYR A 1 90 ? -4.46030 32.78604 -8.88649 1.000 96.98671 390 TYR A N 1
ATOM 690 C CA . TYR A 1 90 ? -3.10103 32.90784 -9.39805 1.000 103.33469 390 TYR A CA 1
ATOM 691 C C . TYR A 1 90 ? -2.36590 31.57349 -9.46509 1.000 102.53477 390 TYR A C 1
ATOM 692 O O . TYR A 1 90 ? -1.76250 31.25265 -10.49174 1.000 108.30990 390 TYR A O 1
ATOM 701 N N . ASN A 1 91 ? -2.40278 30.78576 -8.39159 1.000 99.59791 391 ASN A N 1
ATOM 702 C CA . ASN A 1 91 ? -1.64991 29.54030 -8.33964 1.000 106.09522 391 ASN A CA 1
ATOM 703 C C . ASN A 1 91 ? -2.36485 28.42800 -9.11009 1.000 106.05021 391 ASN A C 1
ATOM 704 O O . ASN A 1 91 ? -3.58744 28.45736 -9.26819 1.000 103.77593 391 ASN A O 1
ATOM 709 N N . PRO A 1 92 ? -1.61553 27.44058 -9.61178 1.000 111.84515 392 PRO A N 1
ATOM 710 C CA . PRO A 1 92 ? -2.26139 26.29740 -10.25495 1.000 118.77141 392 PRO A CA 1
ATOM 711 C C . PRO A 1 92 ? -3.07283 25.51037 -9.24409 1.000 111.47945 392 PRO A C 1
ATOM 712 O O . PRO A 1 92 ? -2.77786 25.53301 -8.03712 1.000 107.87446 392 PRO A O 1
ATOM 716 N N . PRO A 1 93 ? -4.11097 24.79493 -9.69004 1.000 112.73061 393 PRO A N 1
ATOM 717 C CA . PRO A 1 93 ? -4.97415 24.09294 -8.72623 1.000 109.35680 393 PRO A CA 1
ATOM 718 C C . PRO A 1 93 ? -4.26550 23.00109 -7.94303 1.000 111.46772 393 PRO A C 1
ATOM 719 O O . PRO A 1 93 ? -4.67596 22.70001 -6.81503 1.000 107.94074 393 PRO A O 1
ATOM 723 N N . ASP A 1 94 ? -3.22115 22.39525 -8.50115 1.000 122.54838 394 ASP A N 1
ATOM 724 C CA . ASP A 1 94 ? -2.52159 21.29241 -7.85402 1.000 130.97190 394 ASP A CA 1
ATOM 725 C C . ASP A 1 94 ? -1.39832 21.74024 -6.92599 1.000 134.90923 394 ASP A C 1
ATOM 726 O O . ASP A 1 94 ? -0.70322 20.88411 -6.36859 1.000 134.28804 394 ASP A O 1
ATOM 731 N N . HIS A 1 95 ? -1.19790 23.04246 -6.74234 1.000 133.67369 395 HIS A N 1
ATOM 732 C CA . HIS A 1 95 ? -0.11629 23.50357 -5.88354 1.000 125.07134 395 HIS A CA 1
ATOM 733 C C . HIS A 1 95 ? -0.42741 23.20986 -4.42002 1.000 123.79736 395 HIS A C 1
ATOM 734 O O . HIS A 1 95 ? -1.58375 23.22520 -3.98880 1.000 124.70225 395 HIS A O 1
ATOM 741 N N . GLU A 1 96 ? 0.63037 22.93339 -3.65282 1.000 116.24104 396 GLU A N 1
ATOM 742 C CA . GLU A 1 96 ? 0.45514 22.61750 -2.24021 1.000 116.25539 396 GLU A CA 1
ATOM 743 C C . GLU A 1 96 ? 0.01090 23.83616 -1.44031 1.000 115.03432 396 GLU A C 1
ATOM 744 O O . GLU A 1 96 ? -0.66379 23.68733 -0.41563 1.000 119.20476 396 GLU A O 1
ATOM 750 N N . VAL A 1 97 ? 0.37068 25.04260 -1.88812 1.000 102.82374 397 VAL A N 1
ATOM 751 C CA . VAL A 1 97 ? -0.11111 26.24828 -1.22114 1.000 97.10233 397 VAL A CA 1
ATOM 752 C C . VAL A 1 97 ? -1.61781 26.38846 -1.39516 1.000 97.69917 397 VAL A C 1
ATOM 753 O O . VAL A 1 97 ? -2.30442 26.92091 -0.51350 1.000 88.45563 397 VAL A O 1
ATOM 757 N N . VAL A 1 98 ? -2.15705 25.92544 -2.52679 1.000 94.23174 398 VAL A N 1
ATOM 758 C CA . VAL A 1 98 ? -3.60423 25.93717 -2.71502 1.000 91.03229 398 VAL A CA 1
ATOM 759 C C . VAL A 1 98 ? -4.26646 25.00063 -1.71427 1.000 90.23593 398 VAL A C 1
ATOM 760 O O . VAL A 1 98 ? -5.31242 25.32184 -1.13674 1.000 91.93676 398 VAL A O 1
ATOM 764 N N . ALA A 1 99 ? -3.66459 23.83026 -1.48790 1.000 94.51625 399 ALA A N 1
ATOM 765 C CA . ALA A 1 99 ? -4.14037 22.95033 -0.42725 1.000 106.13839 399 ALA A CA 1
ATOM 766 C C . ALA A 1 99 ? -3.99148 23.61385 0.93467 1.000 101.01760 399 ALA A C 1
ATOM 767 O O . ALA A 1 99 ? -4.78844 23.35660 1.84464 1.000 95.70621 399 ALA A O 1
ATOM 769 N N . MET A 1 100 ? -2.97802 24.46993 1.09122 1.000 102.05074 400 MET A N 1
ATOM 770 C CA . MET A 1 100 ? -2.81918 25.21010 2.33730 1.000 92.57345 400 MET A CA 1
ATOM 771 C C . MET A 1 100 ? -3.88149 26.29350 2.46188 1.000 83.74169 400 MET A C 1
ATOM 772 O O . MET A 1 100 ? -4.39691 26.54317 3.55754 1.000 85.16393 400 MET A O 1
ATOM 777 N N . ALA A 1 101 ? -4.21787 26.95061 1.34959 1.000 82.17007 401 ALA A N 1
ATOM 778 C CA . ALA A 1 101 ? -5.31833 27.90755 1.36314 1.000 80.68261 401 ALA A CA 1
ATOM 779 C C . ALA A 1 101 ? -6.63269 27.21420 1.69161 1.000 77.01637 401 ALA A C 1
ATOM 780 O O . ALA A 1 101 ? -7.44251 27.73125 2.47023 1.000 79.62352 401 ALA A O 1
ATOM 782 N N . ARG A 1 102 ? -6.86378 26.04560 1.09102 1.000 79.56141 402 ARG A N 1
ATOM 783 C CA . ARG A 1 102 ? -8.06561 25.27107 1.37821 1.000 79.46562 402 ARG A CA 1
ATOM 784 C C . ARG A 1 102 ? -8.11192 24.86466 2.84551 1.000 79.64364 402 ARG A C 1
ATOM 785 O O . ARG A 1 102 ? -9.13443 25.03569 3.51947 1.000 87.85738 402 ARG A O 1
ATOM 793 N N . LYS A 1 103 ? -7.00301 24.32126 3.35702 1.000 87.79425 403 LYS A N 1
ATOM 794 C CA . LYS A 1 103 ? -6.95335 23.90169 4.75345 1.000 95.47038 403 LYS A CA 1
ATOM 795 C C . LYS A 1 103 ? -7.12602 25.07874 5.70377 1.000 81.42176 403 LYS A C 1
ATOM 796 O O . LYS A 1 103 ? -7.70912 24.92281 6.78187 1.000 81.59564 403 LYS A O 1
ATOM 802 N N . LEU A 1 104 ? -6.63455 26.25999 5.32787 1.000 78.61662 404 LEU A N 1
ATOM 803 C CA . LEU A 1 104 ? -6.80015 27.42640 6.18763 1.000 81.05730 404 LEU A CA 1
ATOM 804 C C . LEU A 1 104 ? -8.20213 28.01488 6.07137 1.000 75.48611 404 LEU A C 1
ATOM 805 O O . LEU A 1 104 ? -8.78278 28.43763 7.07713 1.000 72.91353 404 LEU A O 1
ATOM 810 N N . GLN A 1 105 ? -8.75852 28.05960 4.85723 1.000 72.22610 405 GLN A N 1
ATOM 811 C CA . GLN A 1 105 ? -10.12139 28.55673 4.69198 1.000 70.22860 405 GLN A CA 1
ATOM 812 C C . GLN A 1 105 ? -11.13180 27.64441 5.37409 1.000 82.71578 405 GLN A C 1
ATOM 813 O O . GLN A 1 105 ? -12.10520 28.12346 5.96824 1.000 73.63847 405 GLN A O 1
ATOM 819 N N . ASP A 1 106 ? -10.92116 26.32733 5.29596 1.000 79.76821 406 ASP A N 1
ATOM 820 C CA . ASP A 1 106 ? -11.78729 25.39755 6.01350 1.000 98.72564 406 ASP A CA 1
ATOM 821 C C . ASP A 1 106 ? -11.78217 25.68256 7.50827 1.000 91.93468 406 ASP A C 1
ATOM 822 O O . ASP A 1 106 ? -12.79527 25.47372 8.18649 1.000 77.02812 406 ASP A O 1
ATOM 827 N N . VAL A 1 107 ? -10.65186 26.15461 8.03656 1.000 83.63825 407 VAL A N 1
ATOM 828 C CA . VAL A 1 107 ? -10.60353 26.58278 9.42940 1.000 83.50378 407 VAL A CA 1
ATOM 829 C C . VAL A 1 107 ? -11.41225 27.86048 9.61912 1.000 82.22771 407 VAL A C 1
ATOM 830 O O . VAL A 1 107 ? -12.16989 27.99380 10.58792 1.000 76.30541 407 VAL A O 1
ATOM 834 N N . PHE A 1 108 ? -11.26755 28.81772 8.69901 1.000 80.31177 408 PHE A N 1
ATOM 835 C CA . PHE A 1 108 ? -11.97664 30.08836 8.82567 1.000 70.85583 408 PHE A CA 1
ATOM 836 C C . PHE A 1 108 ? -13.48592 29.89569 8.74363 1.000 70.84247 408 PHE A C 1
ATOM 837 O O . PHE A 1 108 ? -14.23084 30.37139 9.60784 1.000 71.85536 408 PHE A O 1
ATOM 845 N N . GLU A 1 109 ? -13.95540 29.21277 7.69492 1.000 71.60511 409 GLU A N 1
ATOM 846 C CA . GLU A 1 109 ? -15.39128 29.04530 7.48756 1.000 74.14196 409 GLU A CA 1
ATOM 847 C C . GLU A 1 109 ? -16.06214 28.35410 8.66708 1.000 80.32457 409 GLU A C 1
ATOM 848 O O . GLU A 1 109 ? -17.24023 28.60690 8.94386 1.000 90.20359 409 GLU A O 1
ATOM 854 N N . MET A 1 110 ? -15.33694 27.48133 9.36760 1.000 75.26206 410 MET A N 1
ATOM 855 C CA . MET A 1 110 ? -15.91350 26.77429 10.50609 1.000 78.57534 410 MET A CA 1
ATOM 856 C C . MET A 1 110 ? -16.24606 27.73225 11.64453 1.000 79.58860 410 MET A C 1
ATOM 857 O O . MET A 1 110 ? -17.40043 27.82374 12.07804 1.000 99.83398 410 MET A O 1
ATOM 862 N N . ARG A 1 111 ? -15.24317 28.45867 12.14400 1.000 79.20026 411 ARG A N 1
ATOM 863 C CA . ARG A 1 111 ? -15.47817 29.35194 13.27407 1.000 90.80056 411 ARG A CA 1
ATOM 864 C C . ARG A 1 111 ? -16.33351 30.55172 12.88835 1.000 79.65782 411 ARG A C 1
ATOM 865 O O . ARG A 1 111 ? -17.05961 31.08752 13.73363 1.000 94.99630 411 ARG A O 1
ATOM 873 N N . PHE A 1 112 ? -16.26289 30.99196 11.63065 1.000 78.29745 412 PHE A N 1
ATOM 874 C CA . PHE A 1 112 ? -17.07193 32.13233 11.21219 1.000 82.32239 412 PHE A CA 1
ATOM 875 C C . PHE A 1 112 ? -18.55296 31.77880 11.17972 1.000 86.13811 412 PHE A C 1
ATOM 876 O O . PHE A 1 112 ? -19.40531 32.62183 11.48267 1.000 82.17554 412 PHE A O 1
ATOM 884 N N . ALA A 1 113 ? -18.87852 30.53788 10.81402 1.000 77.73084 413 ALA A N 1
ATOM 885 C CA . ALA A 1 113 ? -20.27236 30.11886 10.73883 1.000 79.95320 413 ALA A CA 1
ATO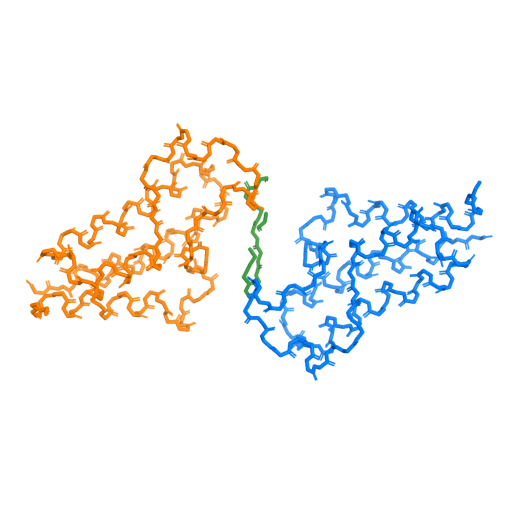M 886 C C . ALA A 1 113 ? -20.94315 30.04603 12.10358 1.000 89.59146 413 ALA A C 1
ATOM 887 O O . ALA A 1 113 ? -22.17565 30.00338 12.17023 1.000 92.46960 413 ALA A O 1
ATOM 889 N N . LYS A 1 114 ? -20.17299 30.03921 13.18539 1.000 93.31589 414 LYS A N 1
ATOM 890 C CA . LYS A 1 114 ? -20.70971 29.83830 14.52586 1.000 104.64487 414 LYS A CA 1
ATOM 891 C C . LYS A 1 114 ? -20.66477 31.15341 15.29964 1.000 113.96444 414 LYS A C 1
ATOM 892 O O . LYS A 1 114 ? -19.91406 31.31607 16.26227 1.000 109.79877 414 LYS A O 1
ATOM 898 N N . MET A 1 115 ? -21.48673 32.10767 14.85810 1.000 132.04599 415 MET A N 1
ATOM 899 C CA . MET A 1 115 ? -21.57068 33.43153 15.46272 1.000 141.07601 415 MET A CA 1
ATOM 900 C C . MET A 1 115 ? -23.01548 33.91214 15.50659 1.000 142.58987 415 MET A C 1
ATOM 901 O O . MET A 1 115 ? -23.75654 33.73684 14.52798 1.000 150.86785 415 MET A O 1
ATOM 906 N N . PRO A 1 116 ? -23.44969 34.51172 16.62675 1.000 132.00898 416 PRO A N 1
ATOM 907 C CA . PRO A 1 116 ? -24.73623 35.20117 16.72807 1.000 132.45456 416 PRO A CA 1
ATOM 908 C C . PRO A 1 116 ? -24.56736 36.70996 16.88637 1.000 125.60775 416 PRO A C 1
ATOM 909 O O . PRO A 1 116 ? -25.46182 37.40863 17.36508 1.000 127.46501 416 PRO A O 1
ATOM 913 N N . LEU B 1 8 ? 38.66369 29.76535 -18.14649 1.000 129.25640 308 LEU B N 1
ATOM 914 C CA . LEU B 1 8 ? 38.60297 28.63354 -17.22609 1.000 139.07368 308 LEU B CA 1
ATOM 915 C C . LEU B 1 8 ? 39.16151 27.36204 -17.84566 1.000 144.87706 308 LEU B C 1
ATOM 916 O O . LEU B 1 8 ? 38.91450 27.06607 -19.01496 1.000 156.16364 308 LEU B O 1
ATOM 921 N N . SER B 1 9 ? 39.92249 26.61752 -17.04762 1.000 136.31806 309 SER B N 1
ATOM 922 C CA . SER B 1 9 ? 40.47086 25.35019 -17.49551 1.000 145.22585 309 SER B CA 1
ATOM 923 C C . SER B 1 9 ? 39.34609 24.35297 -17.77615 1.000 148.07654 309 SER B C 1
ATOM 924 O O . SER B 1 9 ? 38.17917 24.56655 -17.43638 1.000 147.57576 309 SER B O 1
ATOM 927 N N . GLU B 1 10 ? 39.72259 23.24157 -18.41035 1.000 156.67151 310 GLU B N 1
ATOM 928 C CA . GLU B 1 10 ? 38.74381 22.23043 -18.79540 1.000 163.46176 310 GLU B CA 1
ATOM 929 C C . GLU B 1 10 ? 38.06461 21.60467 -17.58145 1.000 159.37365 310 GLU B C 1
ATOM 930 O O . GLU B 1 10 ? 36.88034 21.25514 -17.64721 1.000 147.98945 310 GLU B O 1
ATOM 936 N N . HIS B 1 11 ? 38.79234 21.44857 -16.47272 1.000 156.14261 311 HIS B N 1
ATOM 937 C CA . HIS B 1 11 ? 38.19555 20.88929 -15.26216 1.000 146.46837 311 HIS B CA 1
ATOM 938 C C . HIS B 1 11 ? 37.07093 21.77243 -14.73141 1.000 142.40372 311 HIS B C 1
ATOM 939 O O . HIS B 1 11 ? 35.97176 21.28715 -14.43850 1.000 144.53344 311 HIS B O 1
ATOM 946 N N . LEU B 1 12 ? 37.32691 23.07622 -14.59745 1.000 129.80251 312 LEU B N 1
ATOM 947 C CA . LEU B 1 12 ? 36.31289 23.97703 -14.05929 1.000 110.69342 312 LEU B CA 1
ATOM 948 C C . LEU B 1 12 ? 35.15326 24.18677 -15.02357 1.000 108.77430 312 LEU B C 1
ATOM 949 O O . LEU B 1 12 ? 34.07537 24.60844 -14.59127 1.000 106.47070 312 LEU B O 1
ATOM 954 N N . ARG B 1 13 ? 35.35316 23.92098 -16.31590 1.000 123.62573 313 ARG B N 1
ATOM 955 C CA . ARG B 1 13 ? 34.22968 23.89267 -17.24625 1.000 130.18246 313 ARG B CA 1
ATOM 956 C C . ARG B 1 13 ? 33.19233 22.87036 -16.79905 1.000 124.91674 313 ARG B C 1
ATOM 957 O O . ARG B 1 13 ? 31.98831 23.15153 -16.78374 1.000 134.04401 313 ARG B O 1
ATOM 965 N N . TYR B 1 14 ? 33.64821 21.67004 -16.43169 1.000 125.84682 314 TYR B N 1
ATOM 966 C CA . TYR B 1 14 ? 32.74597 20.66143 -15.88701 1.000 125.42002 314 TYR B CA 1
ATOM 967 C C . TYR B 1 14 ? 32.13641 21.11501 -14.56690 1.000 108.05467 314 TYR B C 1
ATOM 968 O O . TYR B 1 14 ? 30.98756 20.77349 -14.26451 1.000 106.47702 314 TYR B O 1
ATOM 977 N N . CYS B 1 15 ? 32.88528 21.88444 -13.77313 1.000 101.34782 315 CYS B N 1
ATOM 978 C CA . CYS B 1 15 ? 32.35924 22.38709 -12.50755 1.000 96.75219 315 CYS B CA 1
ATOM 979 C C . CYS B 1 15 ? 31.16111 23.30089 -12.73117 1.000 97.31232 315 CYS B C 1
ATOM 980 O O . CYS B 1 15 ? 30.14029 23.18222 -12.04398 1.000 94.52209 315 CYS B O 1
ATOM 983 N N . ASP B 1 16 ? 31.27416 24.23418 -13.68004 1.000 110.02544 316 ASP B N 1
ATOM 984 C CA . ASP B 1 16 ? 30.15464 25.12212 -13.97647 1.000 106.19881 316 ASP B CA 1
ATOM 985 C C . ASP B 1 16 ? 28.94101 24.33230 -14.44838 1.000 116.25691 316 ASP B C 1
ATOM 986 O O . ASP B 1 16 ? 27.79837 24.69395 -14.14394 1.000 121.19265 316 ASP B O 1
ATOM 991 N N . SER B 1 17 ? 29.16973 23.24898 -15.19568 1.000 105.29189 317 SER B N 1
ATOM 992 C CA . SER B 1 17 ? 28.06462 22.38997 -15.60504 1.000 106.27924 317 SER B CA 1
ATOM 993 C C . SER B 1 17 ? 27.40228 21.72885 -14.40432 1.000 119.30136 317 SER B C 1
ATOM 994 O O . SER B 1 17 ? 26.18366 21.51923 -14.40482 1.000 123.04521 317 SER B O 1
ATOM 997 N N . ILE B 1 18 ? 28.18296 21.39441 -13.37544 1.000 97.95609 318 ILE B N 1
ATOM 998 C CA . ILE B 1 18 ? 27.60313 20.86693 -12.14480 1.000 93.52307 318 ILE B CA 1
ATOM 999 C C . ILE B 1 18 ? 26.81253 21.95392 -11.42805 1.000 97.73927 318 ILE B C 1
ATOM 1000 O O . ILE B 1 18 ? 25.68037 21.73148 -10.98290 1.000 93.35314 318 ILE B O 1
ATOM 1005 N N . LEU B 1 19 ? 27.40215 23.14637 -11.30372 1.000 101.39213 319 LEU B N 1
ATOM 1006 C CA . LEU B 1 19 ? 26.68679 24.27486 -10.71632 1.000 102.56547 319 LEU B CA 1
ATOM 1007 C C . LEU B 1 19 ? 25.42845 24.60110 -11.51088 1.000 101.08717 319 LEU B C 1
ATOM 1008 O O . LEU B 1 19 ? 24.39727 24.96871 -10.93503 1.000 92.99521 319 LEU B O 1
ATOM 1013 N N . ARG B 1 20 ? 25.49470 24.47242 -12.83785 1.000 102.08455 320 ARG B N 1
ATOM 1014 C CA . ARG B 1 20 ? 24.31851 24.72371 -13.66279 1.000 110.62674 320 ARG B CA 1
ATOM 1015 C C . ARG B 1 20 ? 23.22873 23.69834 -13.37888 1.000 104.32526 320 ARG B C 1
ATOM 1016 O O . ARG B 1 20 ? 22.04346 24.04464 -13.31469 1.000 109.18008 320 ARG B O 1
ATOM 1024 N N . GLU B 1 21 ? 23.60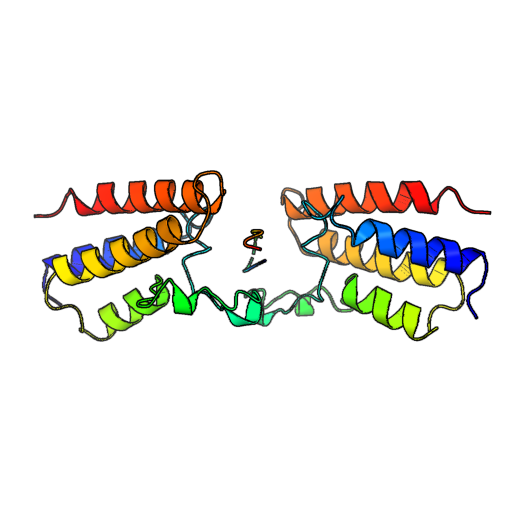963 22.42892 -13.21672 1.000 101.25033 321 GLU B N 1
ATOM 1025 C CA . GLU B 1 21 ? 22.62694 21.40367 -12.88404 1.000 97.71109 321 GLU B CA 1
ATOM 1026 C C . GLU B 1 21 ? 22.03110 21.64588 -11.50443 1.000 93.57387 321 GLU B C 1
ATOM 1027 O O . GLU B 1 21 ? 20.82424 21.47140 -11.30362 1.000 99.94160 321 GLU B O 1
ATOM 1033 N N . MET B 1 22 ? 22.86308 22.05280 -10.54259 1.000 90.09550 322 MET B N 1
ATOM 1034 C CA . MET B 1 22 ? 22.37730 22.32898 -9.19615 1.000 86.36006 322 MET B CA 1
ATOM 1035 C C . MET B 1 22 ? 21.39316 23.48999 -9.17158 1.000 87.70714 322 MET B C 1
ATOM 1036 O O . MET B 1 22 ? 20.57910 23.58126 -8.24618 1.000 91.22827 322 MET B O 1
ATOM 1041 N N . LEU B 1 23 ? 21.45753 24.37870 -10.16093 1.000 96.06158 323 LEU B N 1
ATOM 1042 C CA . LEU B 1 23 ? 20.56131 25.51980 -10.27432 1.000 103.06734 323 LEU B CA 1
ATOM 1043 C C . LEU B 1 23 ? 19.45435 25.28929 -11.29408 1.000 106.80187 323 LEU B C 1
ATOM 1044 O O . LEU B 1 23 ? 18.71052 26.22325 -11.60969 1.000 99.84725 323 LEU B O 1
ATOM 1049 N N . SER B 1 24 ? 19.32444 24.06997 -11.80740 1.000 98.14822 324 SER B N 1
ATOM 1050 C CA . SER B 1 24 ? 18.40114 23.79118 -12.89287 1.000 110.34597 324 SER B CA 1
ATOM 1051 C C . SER B 1 24 ? 16.97223 23.62415 -12.37921 1.000 119.53446 324 SER B C 1
ATOM 1052 O O . SER B 1 24 ? 16.71010 23.54951 -11.17581 1.000 116.35302 324 SER B O 1
ATOM 1055 N N . LYS B 1 25 ? 16.03903 23.57423 -13.33450 1.000 129.63275 325 LYS B N 1
ATOM 1056 C CA . LYS B 1 25 ? 14.63599 23.31392 -13.02823 1.000 126.68454 325 LYS B CA 1
ATOM 1057 C C . LYS B 1 25 ? 14.44873 21.99086 -12.30114 1.000 122.73558 325 LYS B C 1
ATOM 1058 O O . LYS B 1 25 ? 13.50583 21.83852 -11.51606 1.000 120.58621 325 LYS B O 1
ATOM 1064 N N . LYS B 1 26 ? 15.33204 21.02655 -12.56088 1.000 115.31194 326 LYS B N 1
ATOM 1065 C CA . LYS B 1 26 ? 15.15050 19.66783 -12.06163 1.000 111.28996 326 LYS B CA 1
ATOM 1066 C C . LYS B 1 26 ? 15.15434 19.61780 -10.53701 1.000 113.76527 326 LYS B C 1
ATOM 1067 O O . LYS B 1 26 ? 14.27833 18.99830 -9.92190 1.000 110.51472 326 LYS B O 1
ATOM 1073 N N . HIS B 1 27 ? 16.13487 20.26521 -9.90760 1.000 110.39635 327 HIS B N 1
ATOM 1074 C CA . HIS B 1 27 ? 16.36389 20.13212 -8.47507 1.000 103.70245 327 HIS B CA 1
ATOM 1075 C C . HIS B 1 27 ? 15.79965 21.29836 -7.66829 1.000 97.23734 327 HIS B C 1
ATOM 1076 O O . HIS B 1 27 ? 16.17417 21.47443 -6.50440 1.000 88.39136 327 HIS B O 1
ATOM 1083 N N . ALA B 1 28 ? 14.90711 22.09599 -8.25860 1.000 91.04993 328 ALA B N 1
ATOM 1084 C CA . ALA B 1 28 ? 14.38517 23.27076 -7.56824 1.000 88.43275 328 ALA B CA 1
ATOM 1085 C C . ALA B 1 28 ? 13.58984 22.91081 -6.31934 1.000 91.08574 328 ALA B C 1
ATOM 1086 O O . ALA B 1 28 ? 13.42211 23.76178 -5.43861 1.000 89.29215 328 ALA B O 1
ATOM 1088 N N . ALA B 1 29 ? 13.09191 21.67517 -6.22597 1.000 102.25696 329 ALA B N 1
ATOM 1089 C CA . ALA B 1 29 ? 12.25229 21.29273 -5.09545 1.000 96.43307 329 ALA B CA 1
ATOM 1090 C C . ALA B 1 29 ? 13.02211 21.29333 -3.78094 1.000 95.35602 329 ALA B C 1
ATOM 1091 O O . ALA B 1 29 ? 12.43334 21.54092 -2.72249 1.000 91.87548 329 ALA B O 1
ATOM 1093 N N . TYR B 1 30 ? 14.32632 21.01664 -3.82063 1.000 88.38332 330 TYR B N 1
ATOM 1094 C CA . TYR B 1 30 ? 15.13124 20.95564 -2.60905 1.000 90.89190 330 TYR B CA 1
ATOM 1095 C C . TYR B 1 30 ? 16.36413 21.84658 -2.62861 1.000 90.44517 330 TYR B C 1
ATOM 1096 O O . TYR B 1 30 ? 17.03116 21.95961 -1.59396 1.000 87.25478 330 TYR B O 1
ATOM 1105 N N . ALA B 1 31 ? 16.69168 22.47437 -3.75517 1.000 97.86263 331 ALA B N 1
ATOM 1106 C CA . ALA B 1 31 ? 17.84608 23.35828 -3.83686 1.000 90.87738 331 ALA B CA 1
ATOM 1107 C C . ALA B 1 31 ? 17.52212 24.81525 -3.53014 1.000 86.90171 331 ALA B C 1
ATOM 1108 O O . ALA B 1 31 ? 18.44986 25.60421 -3.32120 1.000 93.18177 331 ALA B O 1
ATOM 1110 N N . TRP B 1 32 ? 16.24390 25.19335 -3.50367 1.000 81.85711 332 TRP B N 1
ATOM 1111 C CA . TRP B 1 32 ? 15.90280 26.60788 -3.39035 1.000 84.54517 332 TRP B CA 1
ATOM 1112 C C . TRP B 1 32 ? 16.37474 27.28475 -2.10073 1.000 84.90474 332 TRP B C 1
ATOM 1113 O O . TRP B 1 32 ? 16.64488 28.49682 -2.15931 1.000 86.85069 332 TRP B O 1
ATOM 1124 N N . PRO B 1 33 ? 16.48412 26.62151 -0.94023 1.000 89.78215 333 PRO B N 1
ATOM 1125 C CA . PRO B 1 33 ? 17.02083 27.33201 0.23394 1.000 93.23545 333 PRO B CA 1
ATOM 1126 C C . PRO B 1 33 ? 18.44650 27.81438 0.05147 1.000 98.36180 333 PRO B C 1
ATOM 1127 O O . PRO B 1 33 ? 18.85282 28.76932 0.72435 1.000 105.72914 333 PRO B O 1
ATOM 1131 N N . PHE B 1 34 ? 19.21078 27.20745 -0.85404 1.000 83.02398 334 PHE B N 1
ATOM 1132 C CA . PHE B 1 34 ? 20.61860 27.52816 -1.03227 1.000 85.68670 334 PHE B CA 1
ATOM 1133 C C . PHE B 1 34 ? 20.85829 28.39882 -2.25769 1.000 94.61365 334 PHE B C 1
ATOM 1134 O O . PHE B 1 34 ? 22.00274 28.53403 -2.70253 1.000 99.21182 334 PHE B O 1
ATOM 1142 N N . TYR B 1 35 ? 19.80014 28.99833 -2.80429 1.000 86.38605 335 TYR B N 1
ATOM 1143 C CA . TYR B 1 35 ? 19.95038 29.85029 -3.97827 1.000 90.70175 335 TYR B CA 1
ATOM 1144 C C . TYR B 1 35 ? 20.59774 31.17953 -3.60774 1.000 104.57880 335 TYR B C 1
ATOM 1145 O O . TYR B 1 35 ? 21.55208 31.62089 -4.25834 1.000 114.47469 335 TYR B O 1
ATOM 1154 N N . LYS B 1 36 ? 20.09332 31.82741 -2.56390 1.000 103.08058 336 LYS B N 1
ATOM 1155 C CA . LYS B 1 36 ? 20.56234 33.12350 -2.10165 1.000 97.56606 336 LYS B CA 1
ATOM 1156 C C . LYS B 1 36 ? 21.18309 33.01936 -0.71130 1.000 93.27044 336 LYS B C 1
ATOM 1157 O O . LYS B 1 36 ? 20.94356 32.04894 0.01499 1.000 90.57597 336 LYS B O 1
ATOM 1163 N N . PRO B 1 37 ? 21.99812 33.99944 -0.30948 1.000 96.27587 337 PRO B N 1
ATOM 1164 C CA . PRO B 1 37 ? 22.59784 33.95246 1.03039 1.000 96.32033 337 PRO B CA 1
ATOM 1165 C C . PRO B 1 37 ? 21.55542 34.01722 2.13722 1.000 110.56585 337 PRO B C 1
ATOM 1166 O O . PRO B 1 37 ? 20.47313 34.58536 1.97540 1.000 123.39260 337 PRO B O 1
ATOM 1170 N N . VAL B 1 38 ? 21.90061 33.41460 3.27420 1.000 102.66392 338 VAL B N 1
ATOM 1171 C CA . VAL B 1 38 ? 21.01389 33.38554 4.43273 1.000 106.41388 338 VAL B CA 1
ATOM 1172 C C . VAL B 1 38 ? 20.89057 34.79700 4.99109 1.000 121.25347 338 VAL B C 1
ATOM 1173 O O . VAL B 1 38 ? 21.87621 35.38621 5.44985 1.000 137.62210 338 VAL B O 1
ATOM 1177 N N . ASP B 1 39 ? 19.67867 35.34512 4.95849 1.000 106.97990 339 ASP B N 1
ATOM 1178 C CA . ASP B 1 39 ? 19.42159 36.68084 5.49194 1.000 112.88759 339 ASP B CA 1
ATOM 1179 C C . ASP B 1 39 ? 19.08514 36.55418 6.97296 1.000 127.90742 339 ASP B C 1
ATOM 1180 O O . ASP B 1 39 ? 17.94811 36.25070 7.34202 1.000 116.59611 339 ASP B O 1
ATOM 1185 N N . ALA B 1 40 ? 20.08897 36.78159 7.82528 1.000 144.44534 340 ALA B N 1
ATOM 1186 C CA . ALA B 1 40 ? 19.89443 36.65010 9.26588 1.000 157.78940 340 ALA B CA 1
ATOM 1187 C C . ALA B 1 40 ? 18.89496 37.66936 9.79746 1.000 158.15667 340 ALA B C 1
ATOM 1188 O O . ALA B 1 40 ? 18.19872 37.39918 10.78270 1.000 161.35501 340 ALA B O 1
ATOM 1190 N N . GLU B 1 41 ? 18.80728 38.84169 9.16418 1.000 148.11070 341 GLU B N 1
ATOM 1191 C CA . GLU B 1 41 ? 17.88211 39.86597 9.63593 1.000 153.93398 341 GLU B CA 1
ATOM 1192 C C . GLU B 1 41 ? 16.46087 39.59126 9.16498 1.000 147.87921 341 GLU B C 1
ATOM 1193 O O . GLU B 1 41 ? 15.50501 39.79921 9.92091 1.000 147.25048 341 GLU B O 1
ATOM 1199 N N . ALA B 1 42 ? 16.29879 39.13213 7.92221 1.000 140.13911 342 ALA B N 1
ATOM 1200 C CA . ALA B 1 42 ? 14.96628 38.81034 7.42955 1.000 138.34290 342 ALA B CA 1
ATOM 1201 C C . ALA B 1 42 ? 14.37088 37.61835 8.16218 1.000 142.38971 342 ALA B C 1
ATOM 1202 O O . ALA B 1 42 ? 13.14539 37.46153 8.17711 1.000 142.05085 342 ALA B O 1
ATOM 1204 N N . LEU B 1 43 ? 15.21063 36.77907 8.76669 1.000 140.67851 343 LEU B N 1
ATOM 1205 C CA . LEU B 1 43 ? 14.75455 35.62949 9.53039 1.000 141.11729 343 LEU B CA 1
ATOM 1206 C C . LEU B 1 43 ? 14.88806 35.82994 11.03384 1.000 149.09264 343 LEU B C 1
ATOM 1207 O O . LEU B 1 43 ? 14.48870 34.94460 11.79818 1.000 131.76437 343 LEU B O 1
ATOM 1212 N N . GLU B 1 44 ? 15.43533 36.96752 11.47439 1.000 156.09789 344 GLU B N 1
ATOM 1213 C CA . GLU B 1 44 ? 15.56034 37.30189 12.89628 1.000 153.22273 344 GLU B CA 1
ATOM 1214 C C . GLU B 1 44 ? 16.34387 36.23371 13.65993 1.000 150.17799 344 GLU B C 1
ATOM 1215 O O . GLU B 1 44 ? 15.95479 35.79804 14.74553 1.000 156.00940 344 GLU B O 1
ATOM 1221 N N . LEU B 1 45 ? 17.45947 35.80916 13.07693 1.000 138.71420 345 LEU B N 1
ATOM 1222 C CA . LEU B 1 45 ? 18.38313 34.86570 13.70404 1.000 143.64100 345 LEU B CA 1
ATOM 1223 C C . LEU B 1 45 ? 19.65078 35.62822 14.08380 1.000 151.50335 345 LEU B C 1
ATOM 1224 O O . LEU B 1 45 ? 20.60778 35.69710 13.31079 1.000 146.88137 345 LEU B O 1
ATOM 1229 N N . HIS B 1 46 ? 19.65111 36.20048 15.29035 1.000 159.69775 346 HIS B N 1
ATOM 1230 C CA . HIS B 1 46 ? 20.74143 37.06942 15.71623 1.000 162.68759 346 HIS B CA 1
ATOM 1231 C C . HIS B 1 46 ? 22.03602 36.31127 15.97639 1.000 157.89852 346 HIS B C 1
ATOM 1232 O O . HIS B 1 46 ? 23.07381 36.94957 16.18230 1.000 163.12357 346 HIS B O 1
ATOM 1239 N N . ASP B 1 47 ? 22.00583 34.97941 15.97255 1.000 153.61473 347 ASP B N 1
ATOM 1240 C CA . ASP B 1 47 ? 23.17935 34.17546 16.28072 1.000 152.18820 347 ASP B CA 1
ATOM 1241 C C . ASP B 1 47 ? 23.77168 33.47937 15.06373 1.000 145.94430 347 ASP B C 1
ATOM 1242 O O . ASP B 1 47 ? 24.75704 32.74881 15.20969 1.000 143.10061 347 ASP B O 1
ATOM 1247 N N . TYR B 1 48 ? 23.19565 33.67061 13.87362 1.000 138.42946 348 TYR B N 1
ATOM 1248 C CA . TYR B 1 48 ? 23.67822 32.94885 12.70032 1.000 125.10678 348 TYR B CA 1
ATOM 1249 C C . TYR B 1 48 ? 25.12188 33.31269 12.37972 1.000 131.16371 348 TYR B C 1
ATOM 1250 O O . TYR B 1 48 ? 25.92317 32.44316 12.01946 1.000 146.34521 348 TYR B O 1
ATOM 1259 N N . HIS B 1 49 ? 25.47423 34.59009 12.50404 1.000 121.63200 349 HIS B N 1
ATOM 1260 C CA . HIS B 1 49 ? 26.83140 35.03137 12.21759 1.000 128.32609 349 HIS B CA 1
ATOM 1261 C C . HIS B 1 49 ? 27.76013 34.91942 13.41897 1.000 145.93426 349 HIS B C 1
ATOM 1262 O O . HIS B 1 49 ? 28.97213 35.10401 13.26389 1.000 142.83947 349 HIS B O 1
ATOM 1269 N N . ASP B 1 50 ? 27.22771 34.62383 14.60489 1.000 167.20360 350 ASP B N 1
ATOM 1270 C CA . ASP B 1 50 ? 28.06458 34.28629 15.74817 1.000 176.68091 350 ASP B CA 1
ATOM 1271 C C . ASP B 1 50 ? 28.49116 32.82591 15.73736 1.000 176.81332 350 ASP B C 1
ATOM 1272 O O . ASP B 1 50 ? 29.39323 32.45172 16.49467 1.000 185.65406 350 ASP B O 1
ATOM 1277 N N . ILE B 1 51 ? 27.86670 32.00119 14.89445 1.000 156.63943 351 ILE B N 1
ATOM 1278 C CA . ILE B 1 51 ? 28.19090 30.58855 14.77768 1.000 136.54174 351 ILE B CA 1
ATOM 1279 C C . ILE B 1 51 ? 28.71561 30.24650 13.38947 1.000 123.78920 351 ILE B C 1
ATOM 1280 O O . ILE B 1 51 ? 29.65250 29.45110 13.25209 1.000 124.12806 351 ILE B O 1
ATOM 1285 N N . ILE B 1 52 ? 28.14457 30.85034 12.35146 1.000 114.83727 352 ILE B N 1
ATOM 1286 C CA . ILE B 1 52 ? 28.57440 30.64740 10.97303 1.000 110.86142 352 ILE B CA 1
ATOM 1287 C C . ILE B 1 52 ? 29.39586 31.87045 10.58088 1.000 114.76151 352 ILE B C 1
ATOM 1288 O O . ILE B 1 52 ? 28.84744 32.94162 10.30724 1.000 111.85242 352 ILE B O 1
ATOM 1293 N N . LYS B 1 53 ? 30.71848 31.71791 10.55581 1.000 124.19806 353 LYS B N 1
ATOM 1294 C CA . LYS B 1 53 ? 31.60505 32.82529 10.22822 1.000 130.65921 353 LYS B CA 1
ATOM 1295 C C . LYS B 1 53 ? 31.95269 32.89139 8.74812 1.000 130.21966 353 LYS B C 1
ATOM 1296 O O . LYS B 1 53 ? 32.52383 33.89454 8.30737 1.000 139.26433 353 LYS B O 1
ATOM 1302 N N . HIS B 1 54 ? 31.62456 31.85813 7.97479 1.000 117.09232 354 HIS B N 1
ATOM 1303 C CA . HIS B 1 54 ? 31.83398 31.84559 6.52767 1.000 110.35112 354 HIS B CA 1
ATOM 1304 C C . HIS B 1 54 ? 30.54939 31.40640 5.83990 1.000 104.33489 354 HIS B C 1
ATOM 1305 O O . HIS B 1 54 ? 30.40484 30.23810 5.45628 1.000 106.39577 354 HIS B O 1
ATOM 1312 N N . PRO B 1 55 ? 29.59000 32.31309 5.67422 1.000 105.36603 355 PRO B N 1
ATOM 1313 C CA . PRO B 1 55 ? 28.36230 31.95290 4.95958 1.000 93.73986 355 PRO B CA 1
ATOM 1314 C C . PRO B 1 55 ? 28.65374 31.69238 3.49141 1.000 91.59470 355 PRO B C 1
ATOM 1315 O O . PRO B 1 55 ? 29.58411 32.25456 2.90879 1.000 105.22871 355 PRO B O 1
ATOM 1319 N N . MET B 1 56 ? 27.84169 30.82716 2.89087 1.000 99.19620 356 MET B N 1
ATOM 1320 C CA . MET B 1 56 ? 28.04184 30.47255 1.49403 1.000 90.86944 356 MET B CA 1
ATOM 1321 C C . MET B 1 56 ? 26.72207 29.99890 0.90479 1.000 88.98722 356 MET B C 1
ATOM 1322 O O . MET B 1 56 ? 25.90566 29.37877 1.59127 1.000 91.90443 356 MET B O 1
ATOM 1327 N N . ASP B 1 57 ? 26.52665 30.30522 -0.37555 1.000 89.20777 357 ASP B N 1
ATOM 1328 C CA . ASP B 1 57 ? 25.32872 29.91662 -1.10403 1.000 87.84032 357 ASP B CA 1
ATOM 1329 C C . ASP B 1 57 ? 25.69545 29.74744 -2.57254 1.000 86.95877 357 ASP B C 1
ATOM 1330 O O . ASP B 1 57 ? 26.82966 30.00608 -2.98212 1.000 87.62744 357 ASP B O 1
ATOM 1335 N N . LEU B 1 58 ? 24.71463 29.32682 -3.37499 1.000 81.67673 358 LEU B N 1
ATOM 1336 C CA . LEU B 1 58 ? 24.98586 29.06731 -4.78545 1.000 82.56142 358 LEU B CA 1
ATOM 1337 C C . LEU B 1 58 ? 25.16925 30.35622 -5.57826 1.000 86.57054 358 LEU B C 1
ATOM 1338 O O . LEU B 1 58 ? 25.94934 30.38165 -6.53713 1.000 88.19091 358 LEU B O 1
ATOM 1343 N N . SER B 1 59 ? 24.46207 31.42666 -5.20691 1.000 104.12725 359 SER B N 1
ATOM 1344 C CA . SER B 1 59 ? 24.68372 32.71963 -5.84996 1.000 94.70803 359 SER B CA 1
ATOM 1345 C C . SER B 1 59 ? 26.11993 33.18991 -5.64997 1.000 97.04564 359 SER B C 1
ATOM 1346 O O . SER B 1 59 ? 26.77353 33.64849 -6.59428 1.000 100.75374 359 SER B O 1
ATOM 1349 N N . THR B 1 60 ? 26.62564 33.08950 -4.41735 1.000 107.82323 360 THR B N 1
ATOM 1350 C CA . THR B 1 60 ? 28.00446 33.48578 -4.14628 1.000 111.71265 360 THR B CA 1
ATOM 1351 C C . THR B 1 60 ? 28.98793 32.63296 -4.93879 1.000 102.48446 360 THR B C 1
ATOM 1352 O O . THR B 1 60 ? 30.02955 33.12674 -5.38668 1.000 114.71094 360 THR B O 1
ATOM 1356 N N . VAL B 1 61 ? 28.67335 31.34958 -5.12374 1.000 92.00727 361 VAL B N 1
ATOM 1357 C CA . VAL B 1 61 ? 29.56795 30.46487 -5.86253 1.000 92.87704 361 VAL B CA 1
ATOM 1358 C C . VAL B 1 61 ? 29.58616 30.84106 -7.33862 1.000 106.71763 361 VAL B C 1
ATOM 1359 O O . VAL B 1 61 ? 30.63923 30.81525 -7.98753 1.000 118.15240 361 VAL B O 1
ATOM 1363 N N . LYS B 1 62 ? 28.42658 31.20535 -7.89094 1.000 95.41945 362 LYS B N 1
ATOM 1364 C CA . LYS B 1 62 ? 28.37335 31.59427 -9.29597 1.000 99.63558 362 LYS B CA 1
ATOM 1365 C C . LYS B 1 62 ? 29.13837 32.88919 -9.54009 1.000 116.80348 362 LYS B C 1
ATOM 1366 O O . LYS B 1 62 ? 29.77498 33.05093 -10.58812 1.000 110.78608 362 LYS B O 1
ATOM 1372 N N . ARG B 1 63 ? 29.08408 33.82536 -8.58888 1.000 113.91892 363 ARG B N 1
ATOM 1373 C CA . ARG B 1 63 ? 29.86265 35.05241 -8.72174 1.000 120.86406 363 ARG B CA 1
ATOM 1374 C C . ARG B 1 63 ? 31.35428 34.75188 -8.76446 1.000 132.17366 363 ARG B C 1
ATOM 1375 O O . ARG B 1 63 ? 32.08876 35.31867 -9.58214 1.000 147.40366 363 ARG B O 1
ATOM 1383 N N . LYS B 1 64 ? 31.81951 33.86012 -7.88688 1.000 128.35019 364 LYS B N 1
ATOM 1384 C CA . LYS B 1 64 ? 33.23144 33.49818 -7.87365 1.000 131.28475 364 LYS B CA 1
ATOM 1385 C C . LYS B 1 64 ? 33.61117 32.68907 -9.10636 1.000 126.90036 364 LYS B C 1
ATOM 1386 O O . LYS B 1 64 ? 34.74864 32.78324 -9.58140 1.000 140.40204 364 LYS B O 1
ATOM 1392 N N . MET B 1 65 ? 32.68012 31.89232 -9.63535 1.000 113.53265 365 MET B N 1
ATOM 1393 C CA . MET B 1 65 ? 32.95592 31.14291 -10.85647 1.000 117.96216 365 MET B CA 1
ATOM 1394 C C . MET B 1 65 ? 33.05933 32.07769 -12.05473 1.000 141.61202 365 MET B C 1
ATOM 1395 O O . MET B 1 65 ? 34.01639 32.00337 -12.83456 1.000 149.65397 365 MET B O 1
ATOM 1400 N N . ASP B 1 66 ? 32.07813 32.96852 -12.21628 1.000 141.24008 366 ASP B N 1
ATOM 1401 C CA . ASP B 1 66 ? 32.12616 33.92890 -13.31229 1.000 135.06737 366 ASP B CA 1
ATOM 1402 C C . ASP B 1 66 ? 33.23871 34.94838 -13.11564 1.000 141.94201 366 ASP B C 1
ATOM 1403 O O . ASP B 1 66 ? 33.78946 35.46021 -14.09698 1.000 153.03582 366 ASP B O 1
ATOM 1408 N N . GLY B 1 67 ? 33.57803 35.25655 -11.86678 1.000 141.69151 367 GLY B N 1
ATOM 1409 C CA . GLY B 1 67 ? 34.69697 36.11949 -11.55803 1.000 150.10336 367 GLY B CA 1
ATOM 1410 C C . GLY B 1 67 ? 36.06188 35.48823 -11.68390 1.000 151.62502 367 GLY B C 1
ATOM 1411 O O . GLY B 1 67 ? 37.05940 36.13803 -11.35758 1.000 147.84161 367 GLY B O 1
ATOM 1412 N N . ARG B 1 68 ? 36.13347 34.23624 -12.14429 1.000 148.19035 368 ARG B N 1
ATOM 1413 C CA . ARG B 1 68 ? 37.39637 33.51750 -12.32049 1.000 142.76051 368 ARG B CA 1
ATOM 1414 C C . ARG B 1 68 ? 38.20583 33.46559 -11.02728 1.000 142.85586 368 ARG B C 1
ATOM 1415 O O . ARG B 1 68 ? 39.43861 33.47803 -11.05388 1.000 154.59562 368 ARG B O 1
ATOM 1423 N N . GLU B 1 69 ? 37.52203 33.39748 -9.88581 1.000 130.81838 369 GLU B N 1
ATOM 1424 C CA . GLU B 1 69 ? 38.18704 33.42292 -8.59017 1.000 129.74986 369 GLU B CA 1
ATOM 1425 C C . GLU B 1 69 ? 38.54624 32.04072 -8.06334 1.000 130.93112 369 GLU B C 1
ATOM 1426 O O . GLU B 1 69 ? 39.26572 31.94693 -7.06295 1.000 129.06085 369 GLU B O 1
ATOM 1432 N N . TYR B 1 70 ? 38.07149 30.97405 -8.69958 1.000 121.37648 370 TYR B N 1
ATOM 1433 C CA . TYR B 1 70 ? 38.41601 29.62591 -8.27242 1.000 113.14010 370 TYR B CA 1
ATOM 1434 C C . TYR B 1 70 ? 39.65111 29.15618 -9.02616 1.000 119.93384 370 TYR B C 1
ATOM 1435 O O . TYR B 1 70 ? 39.60501 29.04800 -10.25872 1.000 125.07103 370 TYR B O 1
ATOM 1444 N N . PRO B 1 71 ? 40.76009 28.86925 -8.34424 1.000 119.21754 371 PRO B N 1
ATOM 1445 C CA . PRO B 1 71 ? 41.97063 28.43633 -9.05383 1.000 128.24160 371 PRO B CA 1
ATOM 1446 C C . PRO B 1 71 ? 41.83204 27.03377 -9.62128 1.000 133.36872 371 PRO B C 1
ATOM 1447 O O . PRO B 1 71 ? 42.16639 26.78963 -10.78502 1.000 150.37980 371 PRO B O 1
ATOM 1451 N N . ASP B 1 72 ? 41.33841 26.10689 -8.80558 1.000 119.96046 372 ASP B N 1
ATOM 1452 C CA . ASP B 1 72 ? 41.16280 24.71784 -9.19646 1.000 119.51772 372 ASP B CA 1
ATOM 1453 C C . ASP B 1 72 ? 39.75994 24.26143 -8.81882 1.000 112.76415 372 ASP B C 1
ATOM 1454 O O . ASP B 1 72 ? 38.99829 24.98495 -8.17177 1.000 120.26676 372 ASP B O 1
ATOM 1459 N N . ALA B 1 73 ? 39.42057 23.04023 -9.23883 1.000 97.47177 373 ALA B N 1
ATOM 1460 C CA . ALA B 1 73 ? 38.12166 22.47480 -8.89057 1.000 91.40275 373 ALA B CA 1
ATOM 1461 C C . ALA B 1 73 ? 37.99438 22.24173 -7.39182 1.000 87.51609 373 ALA B C 1
ATOM 1462 O O . ALA B 1 73 ? 36.87851 22.21819 -6.86061 1.000 92.55875 373 ALA B O 1
ATOM 1464 N N . GLN B 1 74 ? 39.12100 22.06138 -6.69852 1.000 91.64614 374 GLN B N 1
ATOM 1465 C CA . GLN B 1 74 ? 39.08405 21.82868 -5.25836 1.000 88.08735 374 GLN B CA 1
ATOM 1466 C C . GLN B 1 74 ? 38.54070 23.04212 -4.51509 1.000 92.77613 374 GLN B C 1
ATOM 1467 O O . GLN B 1 74 ? 37.73199 22.90113 -3.58982 1.000 92.05097 374 GLN B O 1
ATOM 1473 N N . GLY B 1 75 ? 38.98451 24.24277 -4.89426 1.000 91.09729 375 GLY B N 1
ATOM 1474 C CA . GLY B 1 75 ? 38.45068 25.44437 -4.27689 1.000 91.97075 375 GLY B CA 1
ATOM 1475 C C . GLY B 1 75 ? 36.96276 25.60646 -4.51052 1.000 89.43504 375 GLY B C 1
ATOM 1476 O O . GLY B 1 75 ? 36.25319 26.16365 -3.66833 1.000 97.80354 375 GLY B O 1
ATOM 1477 N N . PHE B 1 76 ? 36.47076 25.12633 -5.65436 1.000 89.31758 376 PHE B N 1
ATOM 1478 C CA . PHE B 1 76 ? 35.03796 25.16334 -5.92714 1.000 91.83562 376 PHE B CA 1
ATOM 1479 C C . PHE B 1 76 ? 34.28421 24.18118 -5.03844 1.000 84.14161 376 PHE B C 1
ATOM 1480 O O . PHE B 1 76 ? 33.25866 24.52873 -4.44166 1.000 98.60486 376 PHE B O 1
ATOM 1488 N N . ALA B 1 77 ? 34.77740 22.94365 -4.94237 1.000 77.86693 377 ALA B N 1
ATOM 1489 C CA . ALA B 1 77 ? 34.13435 21.95359 -4.08436 1.000 74.02950 377 ALA B CA 1
ATOM 1490 C C . ALA B 1 77 ? 34.21314 22.33920 -2.61269 1.000 85.85424 377 ALA B C 1
ATOM 1491 O O . ALA B 1 77 ? 33.33183 21.96945 -1.82800 1.000 71.58628 377 ALA B O 1
ATOM 1493 N N . ALA B 1 78 ? 35.26039 23.06804 -2.21696 1.000 88.96207 378 ALA B N 1
ATOM 1494 C CA . ALA B 1 78 ? 35.38955 23.47853 -0.82234 1.000 77.46935 378 ALA B CA 1
ATOM 1495 C C . ALA B 1 78 ? 34.25795 24.41368 -0.41771 1.000 77.30103 378 ALA B C 1
ATOM 1496 O O . ALA B 1 78 ? 33.68157 24.27019 0.66692 1.000 84.18769 378 ALA B O 1
ATOM 1498 N N . ASP B 1 79 ? 33.92339 25.37760 -1.27904 1.000 83.00737 379 ASP B N 1
ATOM 1499 C CA . ASP B 1 79 ? 32.86746 26.32840 -0.94996 1.000 87.69004 379 ASP B CA 1
ATOM 1500 C C . ASP B 1 79 ? 31.49244 25.67896 -1.01603 1.000 85.95158 379 ASP B C 1
ATOM 1501 O O . ASP B 1 79 ? 30.60443 26.03330 -0.23315 1.000 96.42095 379 ASP B O 1
ATOM 1506 N N . VAL B 1 80 ? 31.29609 24.73714 -1.94102 1.000 77.28011 380 VAL B N 1
ATOM 1507 C CA . VAL B 1 80 ? 30.01741 24.04025 -2.02799 1.000 79.27818 380 VAL B CA 1
ATOM 1508 C C . VAL B 1 80 ? 29.80256 23.17265 -0.79458 1.000 82.84477 380 VAL B C 1
ATOM 1509 O O . VAL B 1 80 ? 28.69317 23.10457 -0.25033 1.000 87.56135 380 VAL B O 1
ATOM 1513 N N . ARG B 1 81 ? 30.85996 22.50675 -0.32531 1.000 69.59612 381 ARG B N 1
ATOM 1514 C CA . ARG B 1 81 ? 30.75208 21.71947 0.89751 1.000 68.91828 381 ARG B CA 1
ATOM 1515 C C . ARG B 1 81 ? 30.66976 22.60905 2.12954 1.000 70.82970 381 ARG B C 1
ATOM 1516 O O . ARG B 1 81 ? 30.00970 22.24631 3.10972 1.000 81.27360 381 ARG B O 1
ATOM 1524 N N . LEU B 1 82 ? 31.33633 23.76638 2.10235 1.000 84.91243 382 LEU B N 1
ATOM 1525 C CA . LEU B 1 82 ? 31.17009 24.74122 3.17538 1.000 75.54085 382 LEU B CA 1
ATOM 1526 C C . LEU B 1 82 ? 29.71733 25.18140 3.29212 1.000 83.33811 382 LEU B C 1
ATOM 1527 O O . LEU B 1 82 ? 29.19990 25.35615 4.40185 1.000 85.61148 382 LEU B O 1
ATOM 1532 N N . MET B 1 83 ? 29.04674 25.37092 2.15343 1.000 82.45287 383 MET B N 1
ATOM 1533 C CA . MET B 1 83 ? 27.63535 25.74127 2.16583 1.000 90.75816 383 MET B CA 1
ATOM 1534 C C . MET B 1 83 ? 26.80056 24.68166 2.87557 1.000 93.36464 383 MET B C 1
ATOM 1535 O O . MET B 1 83 ? 25.95825 25.00049 3.72300 1.000 90.41305 383 MET B O 1
ATOM 1540 N N . PHE B 1 84 ? 27.01960 23.40913 2.53581 1.000 79.19708 384 PHE B N 1
ATOM 1541 C CA . PHE B 1 84 ? 26.30002 22.33112 3.20543 1.000 70.95568 384 PHE B CA 1
ATOM 1542 C C . PHE B 1 84 ? 26.72519 22.20443 4.66292 1.000 77.75813 384 PHE B C 1
ATOM 1543 O O . PHE B 1 84 ? 25.89767 21.90650 5.53199 1.000 86.66568 384 PHE B O 1
ATOM 1551 N N . SER B 1 85 ? 28.01192 22.42018 4.94838 1.000 88.33947 385 SER B N 1
ATOM 1552 C CA . SER B 1 85 ? 28.48550 22.35147 6.32721 1.000 90.93092 385 SER B CA 1
ATOM 1553 C C . SER B 1 85 ? 27.85846 23.44595 7.18143 1.000 92.37870 385 SER B C 1
ATOM 1554 O O . SER B 1 85 ? 27.57103 23.23136 8.36506 1.000 92.60282 385 SER B O 1
ATOM 1557 N N . ASN B 1 86 ? 27.65265 24.63258 6.60259 1.000 85.40645 386 ASN B N 1
ATOM 1558 C CA . ASN B 1 86 ? 26.96577 25.69903 7.32533 1.000 82.07086 386 ASN B CA 1
ATOM 1559 C C . ASN B 1 86 ? 25.54011 25.29450 7.68034 1.000 91.44981 386 ASN B C 1
ATOM 1560 O O . ASN B 1 86 ? 25.06185 25.57848 8.78499 1.000 91.82227 386 ASN B O 1
ATOM 1565 N N . CYS B 1 87 ? 24.84531 24.63115 6.75363 1.000 97.32427 387 CYS B N 1
ATOM 1566 C CA . CYS B 1 87 ? 23.47543 24.20301 7.01720 1.000 93.96748 387 CYS B CA 1
ATOM 1567 C C . CYS B 1 87 ? 23.42513 23.14277 8.11054 1.000 96.09791 387 CYS B C 1
ATOM 1568 O O . CYS B 1 87 ? 22.53868 23.17204 8.97199 1.000 111.55322 387 CYS B O 1
ATOM 1571 N N . TYR B 1 88 ? 24.36741 22.19868 8.09252 1.000 83.95367 388 TYR B N 1
ATOM 1572 C CA . TYR B 1 88 ? 24.37013 21.13591 9.09128 1.000 84.51467 388 TYR B CA 1
ATOM 1573 C C . TYR B 1 88 ? 24.76056 21.65097 10.47195 1.000 94.14058 388 TYR B C 1
ATOM 1574 O O . TYR B 1 88 ? 24.29492 21.11445 11.48327 1.000 104.16471 388 TYR B O 1
ATOM 1583 N N . LYS B 1 89 ? 25.60594 22.68333 10.53962 1.000 100.95957 389 LYS B N 1
ATOM 1584 C CA . LYS B 1 89 ? 26.11839 23.13123 11.83175 1.000 103.84543 389 LYS B CA 1
ATOM 1585 C C . LYS B 1 89 ? 25.07935 23.89819 12.64015 1.000 115.78911 389 LYS B C 1
ATOM 1586 O O . LYS B 1 89 ? 25.08141 23.82008 13.87448 1.000 128.77024 389 LYS B O 1
ATOM 1592 N N . TYR B 1 90 ? 24.17672 24.62192 11.98167 1.000 110.45603 390 TYR B N 1
ATOM 1593 C CA . TYR B 1 90 ? 23.24891 25.48768 12.69951 1.000 124.58699 390 TYR B CA 1
ATOM 1594 C C . TYR B 1 90 ? 21.90522 24.82271 12.96305 1.000 116.44702 390 TYR B C 1
ATOM 1595 O O . TYR B 1 90 ? 21.39916 24.87123 14.08662 1.000 116.17520 390 TYR B O 1
ATOM 1604 N N . ASN B 1 91 ? 21.31825 24.21079 11.95294 1.000 106.89544 391 ASN B N 1
ATOM 1605 C CA . ASN B 1 91 ? 19.99465 23.64380 12.11146 1.000 109.45224 391 ASN B CA 1
ATOM 1606 C C . ASN B 1 91 ? 20.06490 22.29939 12.83456 1.000 104.27867 391 ASN B C 1
ATOM 1607 O O . ASN B 1 91 ? 21.07661 21.59547 12.76134 1.000 107.29484 391 ASN B O 1
ATOM 1612 N N . PRO B 1 92 ? 19.00099 21.92491 13.53957 1.000 109.20581 392 PRO B N 1
ATOM 1613 C CA . PRO B 1 92 ? 18.95959 20.60810 14.18980 1.000 112.34241 392 PRO B CA 1
ATOM 1614 C C . PRO B 1 92 ? 18.95094 19.49283 13.15993 1.000 117.12637 392 PRO B C 1
ATOM 1615 O O . PRO B 1 92 ? 18.52102 19.69687 12.01316 1.000 104.97122 392 PRO B O 1
ATOM 1619 N N . PRO B 1 93 ? 19.41983 18.29555 13.52657 1.000 120.58805 393 PRO B N 1
ATOM 1620 C CA . PRO B 1 93 ? 19.49570 17.20813 12.53520 1.000 117.81285 393 PRO B CA 1
ATOM 1621 C C . PRO B 1 93 ? 18.14350 16.77740 11.99383 1.000 117.60835 393 PRO B C 1
ATOM 1622 O O . PRO B 1 93 ? 18.07089 16.29166 10.85787 1.000 120.76941 393 PRO B O 1
ATOM 1626 N N . ASP B 1 94 ? 17.06965 16.94203 12.76224 1.000 123.63459 394 ASP B N 1
ATOM 1627 C CA . ASP B 1 94 ? 15.74371 16.52270 12.32819 1.000 137.37150 394 ASP B CA 1
ATOM 1628 C C . ASP B 1 94 ? 15.02994 17.59050 11.50996 1.000 133.65269 394 ASP B C 1
ATOM 1629 O O . ASP B 1 94 ? 13.87447 17.38772 11.12278 1.000 129.10953 394 ASP B O 1
ATOM 1634 N N . HIS B 1 95 ? 15.68789 18.71557 11.24510 1.000 122.68801 395 HIS B N 1
ATOM 1635 C CA . HIS B 1 95 ? 15.09666 19.77850 10.44753 1.000 113.37826 395 HIS B CA 1
ATOM 1636 C C . HIS B 1 95 ? 15.01730 19.35452 8.98407 1.000 104.77841 395 HIS B C 1
ATOM 1637 O O . HIS B 1 95 ? 15.85698 18.59888 8.48703 1.000 110.10106 395 HIS B O 1
ATOM 1644 N N . GLU B 1 96 ? 13.98840 19.84771 8.28957 1.000 106.63701 396 GLU B N 1
ATOM 1645 C CA . GLU B 1 96 ? 13.81147 19.49668 6.88451 1.000 105.01287 396 GLU B CA 1
ATOM 1646 C C . GLU B 1 96 ? 14.90209 20.08931 6.00153 1.000 103.70364 396 GLU B C 1
ATOM 1647 O O . GLU B 1 96 ? 15.15619 19.56068 4.91373 1.000 121.11439 396 GLU B O 1
ATOM 1653 N N . VAL B 1 97 ? 15.55215 21.16939 6.44281 1.000 95.27210 397 VAL B N 1
ATOM 1654 C CA . VAL B 1 97 ? 16.65428 21.73744 5.67178 1.000 95.53501 397 VAL B CA 1
ATOM 1655 C C . VAL B 1 97 ? 17.79673 20.74277 5.55033 1.000 97.34650 397 VAL B C 1
ATOM 1656 O O . VAL B 1 97 ? 18.50046 20.71347 4.53355 1.000 105.09394 397 VAL B O 1
ATOM 1660 N N . VAL B 1 98 ? 18.00354 19.91715 6.57690 1.000 88.68044 398 VAL B N 1
ATOM 1661 C CA . VAL B 1 98 ? 19.03874 18.89374 6.51329 1.000 87.74531 398 VAL B CA 1
ATOM 1662 C C . VAL B 1 98 ? 18.68992 17.84268 5.46774 1.000 89.41808 398 VAL B C 1
ATOM 1663 O O . VAL B 1 98 ? 19.55334 17.40014 4.70037 1.000 86.76076 398 VAL B O 1
ATOM 1667 N N . ALA B 1 99 ? 17.42108 17.42964 5.41495 1.000 94.44142 399 ALA B N 1
ATOM 1668 C CA . ALA B 1 99 ? 16.99911 16.48247 4.38911 1.000 109.97378 399 ALA B CA 1
ATOM 1669 C C . ALA B 1 99 ? 17.11677 17.06945 2.98896 1.000 92.93559 399 ALA B C 1
ATOM 1670 O O . ALA B 1 99 ? 17.43065 16.34469 2.03855 1.000 95.74796 399 ALA B O 1
ATOM 1672 N N . MET B 1 100 ? 16.87622 18.37244 2.83883 1.000 90.18230 400 MET B N 1
ATOM 1673 C CA . MET B 1 100 ? 17.03629 19.00671 1.53515 1.000 93.32405 400 MET B CA 1
ATOM 1674 C C . MET B 1 100 ? 18.50560 19.20892 1.18619 1.000 81.89388 400 MET B C 1
ATOM 1675 O O . MET B 1 100 ? 18.89613 19.05862 0.02333 1.000 88.71919 400 MET B O 1
ATOM 1680 N N . ALA B 1 101 ? 19.33010 19.55439 2.17660 1.000 97.81580 401 ALA B N 1
ATOM 1681 C CA . ALA B 1 101 ? 20.76291 19.68059 1.93492 1.000 75.74446 401 ALA B CA 1
ATOM 1682 C C . ALA B 1 101 ? 21.37925 18.34802 1.52884 1.000 76.63925 401 ALA B C 1
ATOM 1683 O O . ALA B 1 101 ? 22.20118 18.29352 0.60650 1.000 79.02757 401 ALA B O 1
ATOM 1685 N N . ARG B 1 102 ? 21.00211 17.262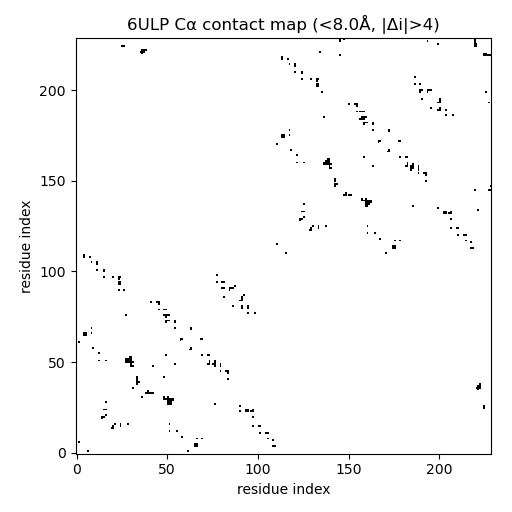81 2.21012 1.000 80.36941 402 ARG B N 1
ATOM 1686 C CA . ARG B 1 102 ? 21.53235 15.94906 1.85755 1.000 81.92944 402 ARG B CA 1
ATOM 1687 C C . ARG B 1 102 ? 21.16179 15.56828 0.43135 1.000 92.97753 402 ARG B C 1
ATOM 1688 O O . ARG B 1 102 ? 22.01798 15.13576 -0.34705 1.000 112.88785 402 ARG B O 1
ATOM 1696 N N . LYS B 1 103 ? 19.88820 15.73111 0.06584 1.000 85.75713 403 LYS B N 1
ATOM 1697 C CA . LYS B 1 103 ? 19.46076 15.34057 -1.27303 1.000 94.00439 403 LYS B CA 1
ATOM 1698 C C . LYS B 1 103 ? 20.09814 16.21329 -2.34630 1.000 99.86463 403 LYS B C 1
ATOM 1699 O O . LYS B 1 103 ? 20.29966 15.75183 -3.47503 1.000 86.43480 403 LYS B O 1
ATOM 1705 N N . LEU B 1 104 ? 20.42548 17.46623 -2.02158 1.000 79.90080 404 LEU B N 1
ATOM 1706 C CA . LEU B 1 104 ? 21.15599 18.29560 -2.97389 1.000 76.79789 404 LEU B CA 1
ATOM 1707 C C . LEU B 1 104 ? 22.64051 17.95655 -2.98069 1.000 95.98791 404 LEU B C 1
ATOM 1708 O O . LEU B 1 104 ? 23.26190 17.90315 -4.04814 1.000 74.13747 404 LEU B O 1
ATOM 1713 N N . GLN B 1 105 ? 23.22333 17.72647 -1.80195 1.000 73.43877 405 GLN B N 1
ATOM 1714 C CA . GLN B 1 105 ? 24.61941 17.30891 -1.74069 1.000 71.87499 405 GLN B CA 1
ATOM 1715 C C . GLN B 1 105 ? 24.79795 15.93729 -2.37350 1.000 74.48967 405 GLN B C 1
ATOM 1716 O O . GLN B 1 105 ? 25.82106 15.66823 -3.01367 1.000 73.80759 405 GLN B O 1
ATOM 1722 N N . ASP B 1 106 ? 23.81455 15.05457 -2.18648 1.000 85.99089 406 ASP B N 1
ATOM 1723 C CA . ASP B 1 106 ? 23.83822 13.74818 -2.83450 1.000 99.13719 406 ASP B CA 1
ATOM 1724 C C . ASP B 1 106 ? 23.91716 13.88726 -4.35048 1.0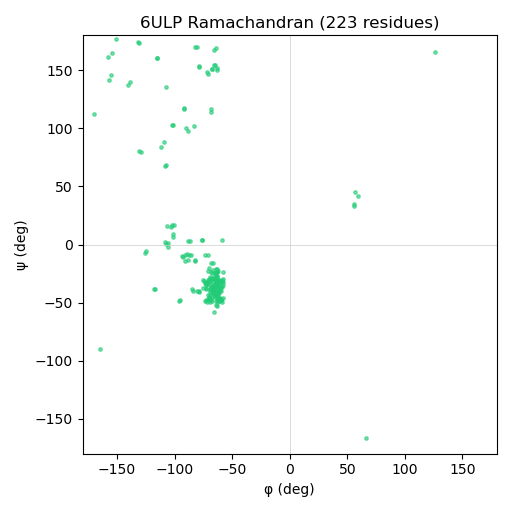00 88.12021 406 ASP B C 1
ATOM 1725 O O . ASP B 1 106 ? 24.55751 13.07256 -5.02563 1.000 84.47078 406 ASP B O 1
ATOM 1730 N N . VAL B 1 107 ? 23.27745 14.92062 -4.90182 1.000 86.08214 407 VAL B N 1
ATOM 1731 C CA . VAL B 1 107 ? 23.38984 15.19264 -6.33118 1.000 93.82274 407 VAL B CA 1
ATOM 1732 C C . VAL B 1 107 ? 24.78124 15.71165 -6.67097 1.000 88.50439 407 VAL B C 1
ATOM 1733 O O . VAL B 1 107 ? 25.38837 15.29470 -7.66509 1.000 80.21658 407 VAL B O 1
ATOM 1737 N N . PHE B 1 108 ? 25.30739 16.62923 -5.85581 1.000 84.68290 408 PHE B N 1
ATOM 1738 C CA . PHE B 1 108 ? 26.61304 17.21683 -6.14311 1.000 73.29473 408 PHE B CA 1
ATOM 1739 C C . PHE B 1 108 ? 27.71593 16.16775 -6.10049 1.000 82.36130 408 PHE B C 1
ATOM 1740 O O . PHE B 1 108 ? 28.50384 16.04202 -7.04533 1.000 88.67522 408 PHE B O 1
ATOM 1748 N N . GLU B 1 109 ? 27.79748 15.41356 -5.00089 1.000 73.66267 409 GLU B N 1
ATOM 1749 C CA . GLU B 1 109 ? 28.86114 14.42417 -4.86444 1.000 81.30376 409 GLU B CA 1
ATOM 1750 C C . GLU B 1 109 ? 28.81280 13.39235 -5.98240 1.000 77.97163 409 GLU B C 1
ATOM 1751 O O . GLU B 1 109 ? 29.85638 12.87296 -6.39398 1.000 84.33767 409 GLU B O 1
ATOM 1757 N N . MET B 1 110 ? 27.61565 13.07955 -6.47938 1.000 88.02623 410 MET B N 1
ATOM 1758 C CA . MET B 1 110 ? 27.49187 12.11779 -7.56783 1.000 84.55384 410 MET B CA 1
ATOM 1759 C C . MET B 1 110 ? 28.08766 12.67358 -8.85537 1.000 92.82264 410 MET B C 1
ATOM 1760 O O . MET B 1 110 ? 28.87003 11.99761 -9.53373 1.000 106.13591 410 MET B O 1
ATOM 1765 N N . ARG B 1 111 ? 27.72528 13.90998 -9.20701 1.000 88.14507 411 ARG B N 1
ATOM 1766 C CA . ARG B 1 111 ? 28.29300 14.54224 -10.39324 1.000 90.29549 411 ARG B CA 1
ATOM 1767 C C . ARG B 1 111 ? 29.78715 14.78695 -10.23024 1.000 82.60562 411 ARG B C 1
ATOM 1768 O O . ARG B 1 111 ? 30.55989 14.59861 -11.17703 1.000 85.09516 411 ARG B O 1
ATOM 1776 N N . PHE B 1 112 ? 30.21378 15.20231 -9.03558 1.000 79.10990 412 PHE B N 1
ATOM 1777 C CA . PHE B 1 112 ? 31.60111 15.61528 -8.85257 1.000 77.98227 412 PHE B CA 1
ATOM 1778 C C . PHE B 1 112 ? 32.55547 14.42797 -8.85707 1.000 85.09015 412 PHE B C 1
ATOM 1779 O O . PHE B 1 112 ? 33.69536 14.55559 -9.31828 1.000 94.99399 412 PHE B O 1
ATOM 1787 N N . ALA B 1 113 ? 32.11841 13.27335 -8.34884 1.000 80.62210 413 ALA B N 1
ATOM 1788 C CA . ALA B 1 113 ? 32.98881 12.10387 -8.30554 1.000 82.69790 413 ALA B CA 1
ATOM 1789 C C . ALA B 1 113 ? 33.32699 11.57564 -9.69310 1.000 88.03178 413 ALA B C 1
ATOM 1790 O O . ALA B 1 113 ? 34.27163 10.79090 -9.82938 1.000 92.12620 413 ALA B O 1
ATOM 1792 N N . LYS B 1 114 ? 32.58540 11.98454 -10.71697 1.000 88.38269 414 LYS B N 1
ATOM 1793 C CA . LYS B 1 114 ? 32.76425 11.48449 -12.07460 1.000 117.75389 414 LYS B CA 1
ATOM 1794 C C . LYS B 1 114 ? 33.39803 12.58069 -12.92626 1.000 128.87678 414 LYS B C 1
ATOM 1795 O O . LYS B 1 114 ? 32.77628 13.14734 -13.82673 1.000 137.27626 414 LYS B O 1
ATOM 1801 N N . MET B 1 115 ? 34.66144 12.88165 -12.62335 1.000 124.84304 415 MET B N 1
ATOM 1802 C CA . MET B 1 115 ? 35.41453 13.91692 -13.31168 1.000 119.88160 415 MET B CA 1
ATOM 1803 C C . MET B 1 115 ? 36.83830 13.43272 -13.54668 1.000 113.56665 415 MET B C 1
ATOM 1804 O O . MET B 1 115 ? 37.42896 12.79173 -12.66466 1.000 118.73564 415 MET B O 1
ATOM 1809 N N . PRO B 1 116 ? 37.41701 13.72454 -14.72137 1.000 109.93258 416 PRO B N 1
ATOM 1810 C CA . PRO B 1 116 ? 38.78742 13.32924 -15.06713 1.000 130.52736 416 PRO B CA 1
ATOM 1811 C C . PRO B 1 116 ? 39.83603 14.03770 -14.21537 1.000 130.75209 416 PRO B C 1
ATOM 1812 O O . PRO B 1 116 ? 40.76105 13.38293 -13.73594 1.000 132.11624 416 PRO B O 1
ATOM 1819 N N . TRP C 2 2 ? 10.94813 32.37328 8.28318 1.000 168.07605 1 TRP C N 1
ATOM 1820 C CA . TRP C 2 2 ? 10.51414 31.66133 7.08573 1.000 134.74041 1 TRP C CA 1
ATOM 1821 C C . TRP C 2 2 ? 11.32066 32.02746 5.84480 1.000 105.22317 1 TRP C C 1
ATOM 1822 O O . TRP C 2 2 ? 11.22045 33.14513 5.34000 1.000 137.42526 1 TRP C O 1
ATOM 1845 N N . GLN C 2 4 ? 11.46219 31.89201 2.07398 1.000 104.21559 3 GLN C N 1
ATOM 1846 C CA . GLN C 2 4 ? 10.27841 31.96842 1.22120 1.000 100.13593 3 GLN C CA 1
ATOM 1847 C C . GLN C 2 4 ? 10.54328 31.53393 -0.22170 1.000 116.99733 3 GLN C C 1
ATOM 1848 O O . GLN C 2 4 ? 10.39499 30.35840 -0.55473 1.000 127.73379 3 GLN C O 1
ATOM 1854 N N . TRP C 2 5 ? 10.92116 32.49791 -1.06655 1.000 100.17035 4 TRP C N 1
ATOM 1855 C CA . TRP C 2 5 ? 11.10489 32.29451 -2.50274 1.000 108.33417 4 TRP C CA 1
ATOM 1856 C C . TRP C 2 5 ? 9.76802 31.97678 -3.17459 1.000 99.85070 4 TRP C C 1
ATOM 1857 O O . TRP C 2 5 ? 8.70486 32.18336 -2.58025 1.000 132.89386 4 TRP C O 1
ATOM 1868 N N . LYS C 2 6 ? 9.81079 31.49760 -4.41520 1.000 100.12967 5 LYS C N 1
ATOM 1869 C CA . LYS C 2 6 ? 8.61750 31.24503 -5.22507 1.000 104.60000 5 LYS C CA 1
ATOM 1870 C C . LYS C 2 6 ? 7.63307 30.25485 -4.60371 1.000 103.42396 5 LYS C C 1
ATOM 1871 O O . LYS C 2 6 ? 7.67722 29.05969 -4.89897 1.000 115.33003 5 LYS C O 1
ATOM 1889 N N . TYR C 2 8 ? 7.31648 28.70511 -2.05076 1.000 99.05297 7 TYR C N 1
ATOM 1890 C CA . TYR C 2 8 ? 7.82100 27.64467 -1.19150 1.000 98.52376 7 TYR C CA 1
ATOM 1891 C C . TYR C 2 8 ? 8.03702 28.24149 0.19391 1.000 98.32587 7 TYR C C 1
ATOM 1892 O O . TYR C 2 8 ? 8.01016 29.46143 0.35298 1.000 120.24802 7 TYR C O 1
ATOM 1901 N N . GLY C 2 9 ? 8.22210 27.39549 1.20210 1.000 119.60051 8 GLY C N 1
ATOM 1902 C CA . GLY C 2 9 ? 8.32951 27.89180 2.56068 1.000 99.00419 8 GLY C CA 1
ATOM 1903 C C . GLY C 2 9 ? 9.04574 26.91418 3.45738 1.000 99.50703 8 GLY C C 1
ATOM 1904 O O . GLY C 2 9 ? 9.13564 25.71748 3.16519 1.000 99.53418 8 GLY C O 1
ATOM 1905 N N . LEU C 2 10 ? 9.52995 27.43861 4.58087 1.000 100.48285 9 LEU C N 1
ATOM 1906 C CA . LEU C 2 10 ? 10.48393 26.70564 5.39824 1.000 101.57369 9 LEU C CA 1
ATOM 1907 C C . LEU C 2 10 ? 10.70309 27.39133 6.74008 1.000 103.51769 9 LEU C C 1
ATOM 1908 O O . LEU C 2 10 ? 11.27292 28.48585 6.79683 1.000 104.19420 9 LEU C O 1
ATOM 1913 N N . LYS C 2 11 ? 10.26337 26.75695 7.82413 1.000 105.00663 10 LYS C N 1
ATOM 1914 C CA . LYS C 2 11 ? 10.34577 27.35732 9.15466 1.000 111.67246 10 LYS C CA 1
ATOM 1915 C C . LYS C 2 11 ? 11.73963 27.11866 9.71863 1.000 124.74109 10 LYS C C 1
ATOM 1916 O O . LYS C 2 11 ? 12.05392 26.02321 10.18717 1.000 136.56205 10 LYS C O 1
ATOM 1922 N N . ILE C 2 12 ? 12.58280 28.14905 9.67694 1.000 127.13970 11 ILE C N 1
ATOM 1923 C CA . ILE C 2 12 ? 13.91251 28.04040 10.26558 1.000 134.31438 11 ILE C CA 1
ATOM 1924 C C . ILE C 2 12 ? 13.87079 28.35190 11.75425 1.000 148.31448 11 ILE C C 1
ATOM 1925 O O . ILE C 2 12 ? 14.55881 27.70684 12.55324 1.000 166.30009 11 ILE C O 1
ATOM 1930 N N . CYS C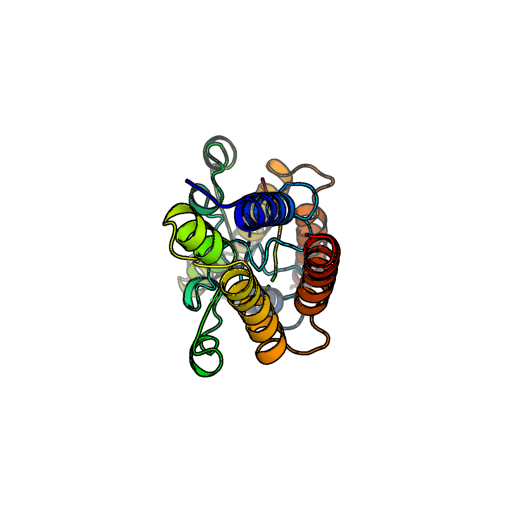 2 13 ? 13.06059 29.33025 12.14678 1.000 150.66184 12 CYS C N 1
ATOM 1931 C CA . CYS C 2 13 ? 12.97074 29.75754 13.53657 1.000 168.13801 12 CYS C CA 1
ATOM 1932 C C . CYS C 2 13 ? 11.80410 29.08420 14.25174 1.000 212.70375 12 CYS C C 1
ATOM 1933 O O . CYS C 2 13 ? 11.41094 27.96969 13.90716 1.000 227.88994 12 CYS C O 1
#

InterPro domains:
  IPR001487 Bromodomain [PF00439] (46-127)
  IPR001487 Bromodomain [PF00439] (315-402)
  IPR001487 Bromodomain [PR00503] (54-67)
  IPR001487 Bromodomain [PR00503] (70-86)
  IPR001487 Bromodomain [PR00503] (86-104)
  IPR001487 Bromodomain [PR00503] (379-398)
  IPR001487 Bromodomain [PS50014] (51-123)
  IPR001487 Bromodomain [PS50014] (326-398)
  IPR001487 Bromodomain [SM00297] (32-142)
  IPR001487 Bromodomain [SM00297] (308-417)
  IPR018359 Bromodomain, conserved site [PS00633] (56-115)
  IPR018359 Bromodomain, conserved site [PS00633] (331-390)
  IPR027353 NET domain [PF17035] (571-635)
  IPR027353 NET domain [PS51525] (562-644)
  IPR036427 Bromodomain-like superfamily [G3DSA:1.20.920.10] (23-155)
  IPR036427 Bromodomain-like superfamily [G3DSA:1.20.920.10] (299-422)
  IPR036427 Bromodomain-like superfamily [SSF47370] (21-149)
  IPR036427 Bromodomain-like superfamily [SSF47370] (298-421)
  IPR038336 NET domain superfamily [G3DSA:1.20.1270.220] (564-644)
  IPR043508 Brdt, bromodomain, repeat I [cd05497] (34-140)